Protein AF-A0A519DQ69-F1 (afdb_monomer_lite)

Structure (mmCIF, N/CA/C/O backbone):
data_AF-A0A519DQ69-F1
#
_entry.id   AF-A0A519DQ69-F1
#
loop_
_atom_site.group_PDB
_atom_site.id
_atom_site.type_symbol
_atom_site.label_atom_id
_atom_site.label_alt_id
_atom_site.label_comp_id
_atom_site.label_asym_id
_atom_site.label_entity_id
_atom_site.label_seq_id
_atom_site.pdbx_PDB_ins_code
_atom_site.Cartn_x
_atom_site.Cartn_y
_atom_site.Cartn_z
_atom_site.occupancy
_atom_site.B_iso_or_equiv
_atom_site.auth_seq_id
_atom_site.auth_comp_id
_atom_site.auth_asym_id
_atom_site.auth_atom_id
_atom_site.pdbx_PDB_model_num
ATOM 1 N N . MET A 1 1 ? 11.215 -47.796 2.175 1.00 56.03 1 MET A N 1
ATOM 2 C CA . MET A 1 1 ? 12.300 -47.908 1.176 1.00 56.03 1 MET A CA 1
ATOM 3 C C . MET A 1 1 ? 12.426 -46.552 0.508 1.00 56.03 1 MET A C 1
ATOM 5 O O . MET A 1 1 ? 11.431 -46.081 -0.028 1.00 56.03 1 MET A O 1
ATOM 9 N N . ASN A 1 2 ? 13.577 -45.890 0.629 1.00 72.44 2 ASN A N 1
ATOM 10 C CA . ASN A 1 2 ? 13.786 -44.559 0.055 1.00 72.44 2 ASN A CA 1
ATOM 11 C C . ASN A 1 2 ? 14.220 -44.727 -1.400 1.00 72.44 2 ASN A C 1
ATOM 13 O O . ASN A 1 2 ? 15.305 -45.238 -1.657 1.00 72.44 2 ASN A O 1
ATOM 17 N N . ILE A 1 3 ? 13.346 -44.355 -2.331 1.00 75.62 3 ILE A N 1
ATOM 18 C CA . ILE A 1 3 ? 13.655 -44.353 -3.761 1.00 75.62 3 ILE A CA 1
ATOM 19 C C . ILE A 1 3 ? 14.541 -43.133 -4.023 1.00 75.62 3 ILE A C 1
ATOM 21 O O . ILE A 1 3 ? 14.194 -42.025 -3.613 1.00 75.62 3 ILE A O 1
ATOM 25 N N . THR A 1 4 ? 15.698 -43.339 -4.650 1.00 88.50 4 THR A N 1
ATOM 26 C CA . THR A 1 4 ? 16.605 -42.240 -5.002 1.00 88.50 4 THR A CA 1
ATOM 27 C C . THR A 1 4 ? 16.089 -41.494 -6.236 1.00 88.50 4 THR A C 1
ATOM 29 O O . THR A 1 4 ? 15.389 -42.069 -7.072 1.00 88.50 4 THR A O 1
ATOM 32 N N . ASP A 1 5 ? 16.443 -40.215 -6.389 1.00 83.00 5 ASP A N 1
ATOM 33 C CA . ASP A 1 5 ? 16.051 -39.413 -7.563 1.00 83.00 5 ASP A CA 1
ATOM 34 C C . ASP A 1 5 ? 16.510 -40.039 -8.898 1.00 83.00 5 ASP A C 1
ATOM 36 O O . ASP A 1 5 ? 15.886 -39.827 -9.942 1.00 83.00 5 ASP A O 1
ATOM 40 N N . GLU A 1 6 ? 17.577 -40.846 -8.884 1.00 85.00 6 GLU A N 1
ATOM 41 C CA . GLU A 1 6 ? 18.022 -41.609 -10.055 1.00 85.00 6 GLU A CA 1
ATOM 42 C C . GLU A 1 6 ? 17.053 -42.729 -10.436 1.00 85.00 6 GLU A C 1
ATOM 44 O O . GLU A 1 6 ? 16.773 -42.924 -11.623 1.00 85.00 6 GLU A O 1
ATOM 49 N N . ASP A 1 7 ? 16.504 -43.438 -9.454 1.00 87.69 7 ASP A N 1
ATOM 50 C CA . ASP A 1 7 ? 15.556 -44.525 -9.694 1.00 87.69 7 ASP A CA 1
ATOM 51 C C . ASP A 1 7 ? 14.215 -43.984 -10.204 1.00 87.69 7 ASP A C 1
ATOM 53 O O . ASP A 1 7 ? 13.632 -44.544 -11.137 1.00 87.69 7 ASP A O 1
ATOM 57 N N . ALA A 1 8 ? 13.773 -42.834 -9.680 1.00 86.81 8 ALA A N 1
ATOM 58 C CA . ALA A 1 8 ? 12.584 -42.139 -10.170 1.00 86.81 8 ALA A CA 1
ATOM 59 C C . ALA A 1 8 ? 12.739 -41.703 -11.639 1.00 86.81 8 ALA A C 1
ATOM 61 O O . ALA A 1 8 ? 11.818 -41.878 -12.441 1.00 86.81 8 ALA A O 1
ATOM 62 N N . ARG A 1 9 ? 13.922 -41.204 -12.032 1.00 83.25 9 ARG A N 1
ATOM 63 C CA . ARG A 1 9 ? 14.220 -40.846 -13.432 1.00 83.25 9 ARG A CA 1
ATOM 64 C C . ARG A 1 9 ? 14.267 -42.058 -14.354 1.00 83.25 9 ARG A C 1
ATOM 66 O O . ARG A 1 9 ? 13.735 -41.984 -15.460 1.00 83.25 9 ARG A O 1
ATOM 73 N N . LYS A 1 10 ? 14.860 -43.172 -13.914 1.00 80.56 10 LYS A N 1
ATOM 74 C CA . LYS A 1 10 ? 14.888 -44.420 -14.695 1.00 80.56 10 LYS A CA 1
ATOM 75 C C . LYS A 1 10 ? 13.483 -44.982 -14.912 1.00 80.56 10 LYS A C 1
ATOM 77 O O . LYS A 1 10 ? 13.188 -45.437 -16.013 1.00 80.56 10 LYS A O 1
ATOM 82 N N . MET A 1 11 ? 12.606 -44.913 -13.908 1.00 84.56 11 MET A N 1
ATOM 83 C CA . MET A 1 11 ? 11.209 -45.338 -14.056 1.00 84.56 11 MET A CA 1
ATOM 84 C C . MET A 1 11 ? 10.425 -44.433 -15.012 1.00 84.56 11 MET A C 1
ATOM 86 O O . MET A 1 11 ? 9.715 -44.944 -15.873 1.00 84.56 11 MET A O 1
ATOM 90 N N . LEU A 1 12 ? 10.601 -43.110 -14.921 1.00 82.31 12 LEU A N 1
ATOM 91 C CA . LEU A 1 12 ? 9.974 -42.150 -15.838 1.00 82.31 12 LEU A CA 1
ATOM 92 C C . LEU A 1 12 ? 10.424 -42.346 -17.292 1.00 82.31 12 LEU A C 1
ATOM 94 O O . LEU A 1 12 ? 9.584 -42.373 -18.186 1.00 82.31 12 LEU A O 1
ATOM 98 N N . ALA A 1 13 ? 11.723 -42.550 -17.526 1.00 75.31 13 ALA A N 1
ATOM 99 C CA . ALA A 1 13 ? 12.253 -42.833 -18.860 1.00 75.31 13 ALA A CA 1
ATOM 100 C C . ALA A 1 13 ? 11.684 -44.140 -19.442 1.00 75.31 13 ALA A C 1
ATOM 102 O O . ALA A 1 13 ? 11.356 -44.203 -20.622 1.00 75.31 13 ALA A O 1
ATOM 103 N N . LYS A 1 14 ? 11.490 -45.164 -18.598 1.00 79.50 14 LYS A N 1
ATOM 104 C CA . LYS A 1 14 ? 10.905 -46.452 -18.998 1.00 79.50 14 LYS A CA 1
ATOM 105 C C . LYS A 1 14 ? 9.403 -46.359 -19.301 1.00 79.50 14 LYS A C 1
ATOM 107 O O . LYS A 1 14 ? 8.917 -47.093 -20.151 1.00 79.50 14 LYS A O 1
ATOM 112 N N . MET A 1 15 ? 8.673 -45.461 -18.630 1.00 80.62 15 MET A N 1
ATOM 113 C CA . MET A 1 15 ? 7.246 -45.223 -18.900 1.00 80.62 15 MET A CA 1
ATOM 114 C C . MET A 1 15 ? 6.996 -44.417 -20.177 1.00 80.62 15 MET A C 1
ATOM 116 O O . MET A 1 15 ? 5.936 -44.561 -20.777 1.00 80.62 15 MET A O 1
ATOM 120 N N . LEU A 1 16 ? 7.945 -43.577 -20.595 1.00 79.94 16 LEU A N 1
ATOM 121 C CA . LEU A 1 16 ? 7.795 -42.733 -21.783 1.00 79.94 16 LEU A CA 1
ATOM 122 C C . LEU A 1 16 ? 8.110 -43.456 -23.103 1.00 79.94 16 LEU A C 1
ATOM 124 O O . LEU A 1 16 ? 7.934 -42.861 -24.159 1.00 79.94 16 LEU A O 1
ATOM 128 N N . GLY A 1 17 ? 8.507 -44.735 -23.072 1.00 64.00 17 GLY A N 1
ATOM 129 C CA . GLY A 1 17 ? 8.668 -45.543 -24.289 1.00 64.00 17 GLY A CA 1
ATOM 130 C C . GLY A 1 17 ? 9.780 -45.057 -25.223 1.00 64.00 17 GLY A C 1
ATOM 131 O O . GLY A 1 17 ? 9.789 -45.402 -26.403 1.00 64.00 17 GLY A O 1
ATOM 132 N N . ASP A 1 18 ? 10.728 -44.273 -24.707 1.00 57.75 18 ASP A N 1
ATOM 133 C CA . ASP A 1 18 ? 11.883 -43.797 -25.459 1.00 57.75 18 ASP A CA 1
ATOM 134 C C . ASP A 1 18 ? 12.968 -44.890 -25.521 1.00 57.75 18 ASP A C 1
ATOM 136 O O . ASP A 1 18 ? 14.085 -44.720 -25.039 1.00 57.75 18 ASP A O 1
ATOM 140 N N . ASP A 1 19 ? 12.673 -46.006 -26.194 1.00 56.12 19 ASP A N 1
ATOM 141 C CA . ASP A 1 19 ? 13.666 -47.018 -26.609 1.00 56.12 19 ASP A CA 1
ATOM 142 C C . ASP A 1 19 ? 14.568 -46.513 -27.757 1.00 56.12 19 ASP A C 1
ATOM 144 O O . ASP A 1 19 ? 15.241 -47.277 -28.455 1.00 56.12 19 ASP A O 1
ATOM 148 N N . SER A 1 20 ? 14.642 -45.193 -27.950 1.00 59.59 20 SER A N 1
ATOM 149 C CA . SER A 1 20 ? 15.660 -44.571 -28.785 1.00 59.59 20 SER A CA 1
ATOM 150 C C . SER A 1 20 ? 16.994 -44.589 -28.037 1.00 59.59 20 SER A C 1
ATOM 152 O O . SER A 1 20 ? 17.469 -43.598 -27.485 1.00 59.59 20 SER A O 1
ATOM 154 N N . ILE A 1 21 ? 17.619 -45.768 -28.034 1.00 57.00 21 ILE A N 1
ATOM 155 C CA . ILE A 1 21 ? 19.032 -45.965 -27.724 1.00 57.00 21 ILE A CA 1
ATOM 156 C C . ILE A 1 21 ? 19.812 -45.047 -28.668 1.00 57.00 21 ILE A C 1
ATOM 158 O O . ILE A 1 21 ? 20.130 -45.389 -29.809 1.00 57.00 21 ILE A O 1
ATOM 162 N N . LEU A 1 22 ? 20.104 -43.838 -28.194 1.00 51.78 22 LEU A N 1
ATOM 163 C CA . LEU A 1 22 ? 21.095 -42.962 -28.782 1.00 51.78 22 LEU A CA 1
ATOM 164 C C . LEU A 1 22 ? 22.427 -43.695 -28.645 1.00 51.78 22 LEU A C 1
ATOM 166 O O . LEU A 1 22 ? 23.120 -43.581 -27.636 1.00 51.78 22 LEU A O 1
ATOM 170 N N . ILE A 1 23 ? 22.788 -44.461 -29.675 1.00 53.81 23 ILE A N 1
ATOM 171 C CA . ILE A 1 23 ? 24.164 -44.880 -29.918 1.00 53.81 23 ILE A CA 1
ATOM 172 C C . ILE A 1 23 ? 24.932 -43.581 -30.170 1.00 53.81 23 ILE A C 1
ATOM 174 O O . ILE A 1 23 ? 25.107 -43.135 -31.308 1.00 53.81 23 ILE A O 1
ATOM 178 N N . VAL A 1 24 ? 25.347 -42.923 -29.088 1.00 52.34 24 VAL A N 1
ATOM 179 C CA . VAL A 1 24 ? 26.298 -41.823 -29.130 1.00 52.34 24 VAL A CA 1
ATOM 180 C C . VAL A 1 24 ? 27.600 -42.466 -29.574 1.00 52.34 24 VAL A C 1
ATOM 182 O O . VAL A 1 24 ? 28.380 -42.956 -28.767 1.00 52.34 24 VAL A O 1
ATOM 185 N N . LYS A 1 25 ? 27.801 -42.542 -30.894 1.00 56.31 25 LYS A N 1
ATOM 186 C CA . LYS A 1 25 ? 29.080 -42.924 -31.483 1.00 56.31 25 LYS A CA 1
ATOM 187 C C . LYS A 1 25 ? 30.108 -41.960 -30.913 1.00 56.31 25 LYS A C 1
ATOM 189 O O . LYS A 1 25 ? 30.167 -40.803 -31.338 1.00 56.31 25 LYS A O 1
ATOM 194 N N . GLU A 1 26 ? 30.879 -42.428 -29.937 1.00 56.00 26 GLU A N 1
ATOM 195 C CA . GLU A 1 26 ? 32.015 -41.712 -29.383 1.00 56.00 26 GLU A CA 1
ATOM 196 C C . GLU A 1 26 ? 33.003 -41.483 -30.522 1.00 56.00 26 GLU A C 1
ATOM 198 O O . GLU A 1 26 ? 33.829 -42.326 -30.878 1.00 56.00 26 GLU A O 1
ATOM 203 N N . LYS A 1 27 ? 32.874 -40.330 -31.180 1.00 64.94 27 LYS A N 1
ATOM 204 C CA . LYS A 1 27 ? 33.862 -39.876 -32.144 1.00 64.94 27 LYS A CA 1
ATOM 205 C C . LYS A 1 27 ? 35.130 -39.624 -31.342 1.00 64.94 27 LYS A C 1
ATOM 207 O O . LYS A 1 27 ? 35.259 -38.557 -30.744 1.00 64.94 27 LYS A O 1
ATOM 212 N N . LYS A 1 28 ? 36.048 -40.599 -31.340 1.00 63.06 28 LYS A N 1
ATOM 213 C CA . LYS A 1 28 ? 37.429 -40.434 -30.874 1.00 63.06 28 LYS A CA 1
ATOM 214 C C . LYS A 1 28 ? 37.998 -39.193 -31.565 1.00 63.06 28 LYS A C 1
ATOM 216 O O . LYS A 1 28 ? 38.334 -39.228 -32.750 1.00 63.06 28 LYS A O 1
ATOM 221 N N . LYS A 1 29 ? 38.016 -38.061 -30.856 1.00 66.69 29 LYS A N 1
ATOM 222 C CA . LYS A 1 29 ? 38.633 -36.828 -31.342 1.00 66.69 29 LYS A CA 1
ATOM 223 C C . LYS A 1 29 ? 40.127 -37.107 -31.408 1.00 66.69 29 LYS A C 1
ATOM 225 O O . LYS A 1 29 ? 40.748 -37.325 -30.378 1.00 66.69 29 LYS A O 1
ATOM 230 N N . LYS A 1 30 ? 40.694 -37.138 -32.615 1.00 71.38 30 LYS A N 1
ATOM 231 C CA . LYS A 1 30 ? 42.149 -37.127 -32.782 1.00 71.38 30 LYS A CA 1
ATOM 232 C C . LYS A 1 30 ? 42.655 -35.788 -32.249 1.00 71.38 30 LYS A C 1
ATOM 234 O O . LYS A 1 30 ? 42.370 -34.748 -32.842 1.00 71.38 30 LYS A O 1
ATOM 239 N N . GLU A 1 31 ? 43.340 -35.815 -31.114 1.00 74.88 31 GLU A N 1
ATOM 240 C CA . GLU A 1 31 ? 43.993 -34.644 -30.539 1.00 74.88 31 GLU A CA 1
ATOM 241 C C . GLU A 1 31 ? 45.222 -34.315 -31.388 1.00 74.88 31 GLU A C 1
ATOM 243 O O . GLU A 1 31 ? 46.231 -35.011 -31.370 1.00 74.88 31 GLU A O 1
ATOM 248 N N . THR A 1 32 ? 45.113 -33.278 -32.217 1.00 81.50 32 THR A N 1
ATOM 249 C CA . THR A 1 32 ? 46.265 -32.720 -32.928 1.00 81.50 32 THR A CA 1
ATOM 250 C C . THR A 1 32 ? 46.821 -31.574 -32.095 1.00 81.50 32 THR A C 1
ATOM 252 O O . THR A 1 32 ? 46.185 -30.518 -31.997 1.00 81.50 32 THR A O 1
ATOM 255 N N . HIS A 1 33 ? 47.993 -31.777 -31.500 1.00 89.81 33 HIS A N 1
ATOM 256 C CA . HIS A 1 33 ? 48.761 -30.711 -30.863 1.00 89.81 33 HIS A CA 1
ATOM 257 C C . HIS A 1 33 ? 49.607 -29.985 -31.914 1.00 89.81 33 HIS A C 1
ATOM 259 O O . HIS A 1 33 ? 50.135 -30.607 -32.836 1.00 89.81 33 HIS A O 1
ATOM 265 N N . LYS A 1 34 ? 49.723 -28.661 -31.792 1.00 91.19 34 LYS A N 1
ATOM 266 C CA . LYS A 1 34 ? 50.652 -27.838 -32.581 1.00 91.19 34 LYS A CA 1
ATOM 267 C C . LYS A 1 34 ? 51.550 -27.037 -31.644 1.00 91.19 34 LYS A C 1
ATOM 269 O O . LYS A 1 34 ? 51.133 -26.707 -30.534 1.00 91.19 34 LYS A O 1
ATOM 274 N N . GLN A 1 35 ? 52.763 -26.741 -32.098 1.00 92.94 35 GLN A N 1
ATOM 275 C CA . GLN A 1 35 ? 53.704 -25.855 -31.413 1.00 92.94 35 GLN A CA 1
ATOM 276 C C . GLN A 1 35 ? 53.509 -24.410 -31.887 1.00 92.94 35 GLN A C 1
ATOM 278 O O . GLN A 1 35 ? 53.207 -24.162 -33.057 1.00 92.94 35 GLN A O 1
ATOM 283 N N . SER A 1 36 ? 53.655 -23.459 -30.969 1.00 92.00 36 SER A N 1
ATOM 284 C CA . SER A 1 36 ? 53.673 -22.020 -31.248 1.00 92.00 36 SER A CA 1
ATOM 285 C C . SER A 1 36 ? 54.611 -21.303 -30.287 1.00 92.00 36 SER A C 1
ATOM 287 O O . SER A 1 36 ? 54.724 -21.705 -29.132 1.00 92.00 36 SER A O 1
ATOM 289 N N . THR A 1 37 ? 55.221 -20.210 -30.733 1.00 93.31 37 THR A N 1
ATOM 290 C CA . THR A 1 37 ? 56.053 -19.339 -29.897 1.00 93.31 37 THR A CA 1
ATOM 291 C C . THR A 1 37 ? 55.218 -18.249 -29.228 1.00 93.31 37 THR A C 1
ATOM 293 O O . THR A 1 37 ? 54.301 -17.667 -29.822 1.00 93.31 37 THR A O 1
ATOM 296 N N . CYS A 1 38 ? 55.501 -17.967 -27.957 1.00 90.38 38 CYS A N 1
ATOM 297 C CA . CYS A 1 38 ? 54.871 -16.875 -27.229 1.00 90.38 38 CYS A CA 1
ATOM 298 C C . CYS A 1 38 ? 55.378 -15.532 -27.752 1.00 90.38 38 CYS A C 1
ATOM 300 O O . CYS A 1 38 ? 56.570 -15.265 -27.739 1.00 90.38 38 CYS A O 1
ATOM 302 N N . ARG A 1 39 ? 54.478 -14.618 -28.120 1.00 86.25 39 ARG A N 1
ATOM 303 C CA . ARG A 1 39 ? 54.872 -13.287 -28.617 1.00 86.25 39 ARG A CA 1
ATOM 304 C C . ARG A 1 39 ? 55.609 -12.409 -27.583 1.00 86.25 39 ARG A C 1
ATOM 306 O O . ARG A 1 39 ? 56.116 -11.358 -27.952 1.00 86.25 39 ARG A O 1
ATOM 313 N N . ILE A 1 40 ? 55.577 -12.768 -26.299 1.00 85.38 40 ILE A N 1
ATOM 314 C CA . ILE A 1 40 ? 56.118 -11.948 -25.200 1.00 85.38 40 ILE A CA 1
ATOM 315 C C . ILE A 1 40 ? 57.453 -12.495 -24.701 1.00 85.38 40 ILE A C 1
ATOM 317 O O . ILE A 1 40 ? 58.429 -11.761 -24.688 1.00 85.38 40 ILE A O 1
ATOM 321 N N . CYS A 1 41 ? 57.470 -13.751 -24.248 1.00 89.25 41 CYS A N 1
ATOM 322 C CA . CYS A 1 41 ? 58.662 -14.394 -23.692 1.00 89.25 41 CYS A CA 1
ATOM 323 C C . CYS A 1 41 ? 59.420 -15.240 -24.720 1.00 89.25 41 CYS A C 1
ATOM 325 O O . CYS A 1 41 ? 60.411 -15.857 -24.361 1.00 89.25 41 CYS A O 1
ATOM 327 N N . GLU A 1 42 ? 58.929 -15.319 -25.962 1.00 90.56 42 GLU A N 1
ATOM 328 C CA . GLU A 1 42 ? 59.501 -16.118 -27.060 1.00 90.56 42 GLU A CA 1
ATOM 329 C C . GLU A 1 42 ? 59.553 -17.637 -26.804 1.00 90.56 42 GLU A C 1
ATOM 331 O O . GLU A 1 42 ? 59.891 -18.399 -27.702 1.00 90.56 42 GLU A O 1
ATOM 336 N N . GLU A 1 43 ? 59.096 -18.102 -25.638 1.00 92.62 43 GLU A N 1
ATOM 337 C CA . GLU A 1 43 ? 59.025 -19.519 -25.282 1.00 92.62 43 GLU A CA 1
ATOM 338 C C . GLU A 1 43 ? 58.085 -20.308 -26.204 1.00 92.62 43 GLU A C 1
ATOM 340 O O . GLU A 1 43 ? 56.951 -19.895 -26.491 1.00 92.62 43 GLU A O 1
ATOM 345 N N . GLU A 1 44 ? 58.538 -21.487 -26.622 1.00 94.06 44 GLU A N 1
ATOM 346 C CA . GLU A 1 44 ? 57.737 -22.452 -27.367 1.00 94.06 44 GLU A CA 1
ATOM 347 C C . GLU A 1 44 ? 56.756 -23.172 -26.438 1.00 94.06 44 GLU A C 1
ATOM 349 O O . GLU A 1 44 ? 57.116 -23.667 -25.371 1.00 94.06 44 GLU A O 1
ATOM 354 N N . PHE A 1 45 ? 55.492 -23.262 -26.846 1.00 92.88 45 PHE A N 1
ATOM 355 C CA . PHE A 1 45 ? 54.477 -24.010 -26.112 1.00 92.88 45 PHE A CA 1
ATOM 356 C C . PHE A 1 45 ? 53.576 -24.800 -27.059 1.00 92.88 45 PHE A C 1
ATOM 358 O O . PHE A 1 45 ? 53.323 -24.413 -28.204 1.00 92.88 45 PHE A O 1
ATOM 365 N N . THR A 1 46 ? 53.064 -25.925 -26.566 1.00 92.62 46 THR A N 1
ATOM 366 C CA . THR A 1 46 ? 52.117 -26.771 -27.291 1.00 92.62 46 THR A CA 1
ATOM 367 C C . THR A 1 46 ? 50.680 -26.393 -26.942 1.00 92.62 46 THR A C 1
ATOM 369 O O . THR A 1 46 ? 50.356 -26.015 -25.813 1.00 92.62 46 THR A O 1
ATOM 372 N N . TYR A 1 47 ? 49.786 -26.476 -27.925 1.00 90.81 47 TYR A N 1
ATOM 373 C CA . TYR A 1 47 ? 48.361 -26.236 -27.712 1.00 90.81 47 TYR A CA 1
ATOM 374 C C . TYR A 1 47 ? 47.490 -27.205 -28.517 1.00 90.81 47 TYR A C 1
ATOM 376 O O . TYR A 1 47 ? 47.855 -27.662 -29.602 1.00 90.81 47 TYR A O 1
ATOM 384 N N . GLU A 1 48 ? 46.310 -27.513 -27.978 1.00 89.88 48 GLU A N 1
ATOM 385 C CA . GLU A 1 48 ? 45.276 -28.287 -28.669 1.00 89.88 48 GLU A CA 1
ATOM 386 C C . GLU A 1 48 ? 44.616 -27.451 -29.771 1.00 89.88 48 GLU A C 1
ATOM 388 O O . GLU A 1 48 ? 44.056 -26.377 -29.514 1.00 89.88 48 GLU A O 1
ATOM 393 N N . VAL A 1 49 ? 44.608 -27.959 -31.004 1.00 84.81 49 VAL A N 1
ATOM 394 C CA . VAL A 1 49 ? 43.953 -27.280 -32.129 1.00 84.81 49 VAL A CA 1
ATOM 395 C C . VAL A 1 49 ? 42.434 -27.449 -32.038 1.00 84.81 49 VAL A C 1
ATOM 397 O O . VAL A 1 49 ? 41.853 -28.411 -32.536 1.00 84.81 49 VAL A O 1
ATOM 400 N N . LYS A 1 50 ? 41.761 -26.478 -31.421 1.00 81.56 50 LYS A N 1
ATOM 401 C CA . LYS A 1 50 ? 40.301 -26.296 -31.526 1.00 81.56 50 LYS A CA 1
ATOM 402 C C . LYS A 1 50 ? 39.994 -25.397 -32.735 1.00 81.56 50 LYS A C 1
ATOM 404 O O . LYS A 1 50 ? 40.856 -24.636 -33.169 1.00 81.56 50 LYS A O 1
ATOM 409 N N . LYS A 1 51 ? 38.780 -25.471 -33.310 1.00 80.88 51 LYS A N 1
ATOM 410 C CA . LYS A 1 51 ? 38.368 -24.586 -34.426 1.00 80.88 51 LYS A CA 1
ATOM 411 C C . LYS A 1 51 ? 38.580 -23.115 -34.018 1.00 80.88 51 LYS A C 1
ATOM 413 O O . LYS A 1 51 ? 37.909 -22.650 -33.101 1.00 80.88 51 LYS A O 1
ATOM 418 N N . GLY A 1 52 ? 39.493 -22.391 -34.673 1.00 80.75 52 GLY A N 1
ATOM 419 C CA . GLY A 1 52 ? 39.797 -20.991 -34.349 1.00 80.75 52 GLY A CA 1
ATOM 420 C C . GLY A 1 52 ? 41.225 -20.556 -34.692 1.00 80.75 52 GLY A C 1
ATOM 421 O O . GLY A 1 52 ? 41.984 -21.297 -35.312 1.00 80.75 52 GLY A O 1
ATOM 422 N N . LYS A 1 53 ? 41.580 -19.325 -34.298 1.00 85.31 53 LYS A N 1
ATOM 423 C CA . LYS A 1 53 ? 42.941 -18.776 -34.441 1.00 85.31 53 LYS A CA 1
ATOM 424 C C . LYS A 1 53 ? 43.881 -19.385 -33.392 1.00 85.31 53 LYS A C 1
ATOM 426 O O . LYS A 1 53 ? 43.460 -19.595 -32.256 1.00 85.31 53 LYS A O 1
ATOM 431 N N . ALA A 1 54 ? 45.139 -19.624 -33.768 1.00 88.44 54 ALA A N 1
ATOM 432 C CA . ALA A 1 54 ? 46.180 -20.096 -32.855 1.00 88.44 54 ALA A CA 1
ATOM 433 C C . ALA A 1 54 ? 46.398 -19.104 -31.689 1.00 88.44 54 ALA A C 1
ATOM 435 O O . ALA A 1 54 ? 46.329 -17.888 -31.910 1.00 88.44 54 ALA A O 1
ATOM 436 N N . PRO A 1 55 ? 46.635 -19.587 -30.455 1.00 87.69 55 PRO A N 1
ATOM 437 C CA . PRO A 1 55 ? 46.980 -18.727 -29.331 1.00 87.69 55 PRO A CA 1
ATOM 438 C C . PRO A 1 55 ? 48.328 -18.046 -29.590 1.00 87.69 55 PRO A C 1
ATOM 440 O O . PRO A 1 55 ? 49.283 -18.679 -30.014 1.00 87.69 55 PRO A O 1
ATOM 443 N N . THR A 1 56 ? 48.409 -16.745 -29.321 1.00 87.25 56 THR A N 1
ATOM 444 C CA . THR A 1 56 ? 49.640 -15.959 -29.526 1.00 87.25 56 THR A CA 1
ATOM 445 C C . THR A 1 56 ? 50.498 -15.835 -28.264 1.00 87.25 56 THR A C 1
ATOM 447 O O . THR A 1 56 ? 51.555 -15.214 -28.311 1.00 87.25 56 THR A O 1
ATOM 450 N N . LEU A 1 57 ? 50.013 -16.325 -27.117 1.00 87.81 57 LEU A N 1
ATOM 451 C CA . LEU A 1 57 ? 50.655 -16.191 -25.805 1.00 87.81 57 LEU A CA 1
ATOM 452 C C . LEU A 1 57 ? 50.682 -17.545 -25.092 1.00 87.81 57 LEU A C 1
ATOM 454 O O . LEU A 1 57 ? 49.694 -18.284 -25.170 1.00 87.81 57 LEU A O 1
ATOM 458 N N . CYS A 1 58 ? 51.757 -17.816 -24.352 1.00 88.25 58 CYS A N 1
ATOM 459 C CA . CYS A 1 58 ? 51.890 -19.016 -23.532 1.00 88.25 58 CYS A CA 1
ATOM 460 C C . CYS A 1 58 ? 50.885 -19.035 -22.361 1.00 88.25 58 CYS A C 1
ATOM 462 O O . CYS A 1 58 ? 50.190 -18.056 -22.054 1.00 88.25 58 CYS A O 1
ATOM 464 N N . GLN A 1 59 ? 50.755 -20.198 -21.719 1.00 85.81 59 GLN A N 1
ATOM 465 C CA . GLN A 1 59 ? 49.824 -20.389 -20.605 1.00 85.81 59 GLN A CA 1
ATOM 466 C C . GLN A 1 59 ? 50.356 -19.887 -19.256 1.00 85.81 59 GLN A C 1
ATOM 468 O O . GLN A 1 59 ? 49.588 -19.898 -18.295 1.00 85.81 59 GLN A O 1
ATOM 473 N N . SER A 1 60 ? 51.609 -19.420 -19.184 1.00 89.38 60 SER A N 1
ATOM 474 C CA . SER A 1 60 ? 52.212 -18.967 -17.929 1.00 89.38 60 SER A CA 1
ATOM 475 C C . SER A 1 60 ? 51.410 -17.815 -17.310 1.00 89.38 60 SER A C 1
ATOM 477 O O . SER A 1 60 ? 50.929 -16.899 -17.993 1.00 89.38 60 SER A O 1
ATOM 479 N N . GLU A 1 61 ? 51.207 -17.879 -15.991 1.00 85.06 61 GLU A N 1
ATOM 480 C CA . GLU A 1 61 ? 50.436 -16.859 -15.276 1.00 85.06 61 GLU A CA 1
ATOM 481 C C . GLU A 1 61 ? 51.088 -15.479 -15.365 1.00 85.06 61 GLU A C 1
ATOM 483 O O . GLU A 1 61 ? 50.377 -14.474 -15.431 1.00 85.06 61 GLU A O 1
ATOM 488 N N . GLU A 1 62 ? 52.418 -15.437 -15.408 1.00 84.44 62 GLU A N 1
ATOM 489 C CA . GLU A 1 62 ? 53.210 -14.215 -15.497 1.00 84.44 62 GLU A CA 1
ATOM 490 C C . GLU A 1 62 ? 52.926 -13.471 -16.804 1.00 84.44 62 GLU A C 1
ATOM 492 O O . GLU A 1 62 ? 52.446 -12.336 -16.754 1.00 84.44 62 GLU A O 1
ATOM 497 N N . CYS A 1 63 ? 53.067 -14.131 -17.965 1.00 83.31 63 CYS A N 1
ATOM 498 C CA . CYS A 1 63 ? 52.763 -13.531 -19.272 1.00 83.31 63 CYS A CA 1
ATOM 499 C C . CYS A 1 63 ? 51.287 -13.132 -19.411 1.00 83.31 63 CYS A C 1
ATOM 501 O O . CYS A 1 63 ? 50.953 -12.106 -20.016 1.00 83.31 63 CYS A O 1
ATOM 503 N N . ARG A 1 64 ? 50.365 -13.916 -18.836 1.00 81.50 64 ARG A N 1
ATOM 504 C CA . ARG A 1 64 ? 48.933 -13.588 -18.860 1.00 81.50 64 ARG A CA 1
ATOM 505 C C . ARG A 1 64 ? 48.608 -12.374 -17.993 1.00 81.50 64 ARG A C 1
ATOM 507 O O . ARG A 1 64 ? 47.828 -11.529 -18.433 1.00 81.50 64 ARG A O 1
ATOM 514 N N . LYS A 1 65 ? 49.157 -12.258 -16.781 1.00 79.38 65 LYS A N 1
ATOM 515 C CA . LYS A 1 65 ? 48.852 -11.147 -15.858 1.00 79.38 65 LYS A CA 1
ATOM 516 C C . LYS A 1 65 ? 49.408 -9.818 -16.369 1.00 79.38 65 LYS A C 1
ATOM 518 O O . LYS A 1 65 ? 48.671 -8.828 -16.367 1.00 79.38 65 LYS A O 1
ATOM 523 N N . THR A 1 66 ? 50.643 -9.801 -16.867 1.00 74.62 66 THR A N 1
ATOM 524 C CA . THR A 1 66 ? 51.306 -8.583 -17.364 1.00 74.62 66 THR A CA 1
ATOM 525 C C . THR A 1 66 ? 50.665 -8.060 -18.652 1.00 74.62 66 THR A C 1
ATOM 527 O O . THR A 1 66 ? 50.419 -6.859 -18.776 1.00 74.62 66 THR A O 1
ATOM 530 N N . HIS A 1 67 ? 50.270 -8.935 -19.584 1.00 68.50 67 HIS A N 1
ATOM 531 C CA . HIS A 1 67 ? 49.826 -8.488 -20.913 1.00 68.50 67 HIS A CA 1
ATOM 532 C C . HIS A 1 67 ? 48.314 -8.504 -21.154 1.00 68.50 67 HIS A C 1
ATOM 534 O O . HIS A 1 67 ? 47.842 -7.841 -22.083 1.00 68.50 67 HIS A O 1
ATOM 540 N N . ARG A 1 68 ? 47.503 -9.138 -20.294 1.00 67.06 68 ARG A N 1
ATOM 541 C CA . ARG A 1 68 ? 46.028 -9.058 -20.400 1.00 67.06 68 ARG A CA 1
ATOM 542 C C . ARG A 1 68 ? 45.508 -7.624 -20.253 1.00 67.06 68 ARG A C 1
ATOM 544 O O . ARG A 1 68 ? 44.474 -7.303 -20.841 1.00 67.06 68 ARG A O 1
ATOM 551 N N . ARG A 1 69 ? 46.231 -6.765 -19.522 1.00 61.59 69 ARG A N 1
ATOM 552 C CA . ARG A 1 69 ? 45.929 -5.329 -19.372 1.00 61.59 69 ARG A CA 1
ATOM 553 C C . ARG A 1 69 ? 46.402 -4.492 -20.572 1.00 61.59 69 ARG A C 1
ATOM 555 O O . ARG A 1 69 ? 45.689 -3.580 -20.973 1.00 61.59 69 ARG A O 1
ATOM 562 N N . ASN A 1 70 ? 47.517 -4.861 -21.207 1.00 64.38 70 ASN A N 1
ATOM 563 C CA . ASN A 1 70 ? 48.126 -4.093 -22.304 1.00 64.38 70 ASN A CA 1
ATOM 564 C C . ASN A 1 70 ? 47.494 -4.360 -23.683 1.00 64.38 70 ASN A C 1
ATOM 566 O O . ASN A 1 70 ? 47.497 -3.488 -24.550 1.00 64.38 70 ASN A O 1
ATOM 570 N N . ILE A 1 71 ? 46.911 -5.544 -23.901 1.00 62.72 71 ILE A N 1
ATOM 571 C CA . ILE A 1 71 ? 46.344 -5.921 -25.212 1.00 62.72 71 ILE A CA 1
ATOM 572 C C . ILE A 1 71 ? 44.999 -5.233 -25.479 1.00 62.72 71 ILE A C 1
ATOM 574 O O . ILE A 1 71 ? 44.632 -4.976 -26.626 1.00 62.72 71 ILE A O 1
ATOM 578 N N . ARG A 1 72 ? 44.241 -4.906 -24.428 1.00 66.00 72 ARG A N 1
ATOM 579 C CA . ARG A 1 72 ? 42.939 -4.249 -24.565 1.00 66.00 72 ARG A CA 1
ATOM 580 C C . ARG A 1 72 ? 43.085 -2.759 -24.300 1.00 66.00 72 ARG A C 1
ATOM 582 O O . ARG A 1 72 ? 42.672 -2.284 -23.247 1.00 66.00 72 ARG A O 1
ATOM 589 N N . LYS A 1 73 ? 43.602 -2.012 -25.283 1.00 74.69 73 LYS A N 1
ATOM 590 C CA . LYS A 1 73 ? 43.408 -0.555 -25.284 1.00 74.69 73 LYS A CA 1
ATOM 591 C C . LYS A 1 73 ? 41.899 -0.293 -25.144 1.00 74.69 73 LYS A C 1
ATOM 593 O O . LYS A 1 73 ? 41.130 -0.848 -25.943 1.00 74.69 73 LYS A O 1
ATOM 598 N N . PRO A 1 74 ? 41.442 0.460 -24.126 1.00 76.12 74 PRO A N 1
ATOM 599 C CA . PRO A 1 74 ? 40.030 0.774 -24.000 1.00 76.12 74 PRO A CA 1
ATOM 600 C C . PRO A 1 74 ? 39.609 1.492 -25.278 1.00 76.12 74 PRO A C 1
ATOM 602 O O . PRO A 1 74 ? 40.213 2.490 -25.667 1.00 76.12 74 PRO A O 1
ATOM 605 N N . LYS A 1 75 ? 38.606 0.948 -25.977 1.00 79.50 75 LYS A N 1
ATOM 606 C CA . LYS A 1 75 ? 38.060 1.627 -27.154 1.00 79.50 75 LYS A CA 1
ATOM 607 C C . LYS A 1 75 ? 37.581 3.014 -26.711 1.00 79.50 75 LYS A C 1
ATOM 609 O O . LYS A 1 75 ? 36.962 3.093 -25.642 1.00 79.50 75 LYS A O 1
ATOM 614 N N . PRO A 1 76 ? 37.838 4.078 -27.492 1.00 80.25 76 PRO A N 1
ATOM 615 C CA . PRO A 1 76 ? 37.339 5.399 -27.149 1.00 80.25 76 PRO A CA 1
ATOM 616 C C . PRO A 1 76 ? 35.824 5.319 -26.954 1.00 80.25 76 PRO A C 1
ATOM 618 O O . PRO A 1 76 ? 35.119 4.620 -27.693 1.00 80.25 76 PRO A O 1
ATOM 621 N N . LYS A 1 77 ? 35.322 5.980 -25.908 1.00 83.00 77 LYS A N 1
ATOM 622 C CA . LYS A 1 77 ? 33.883 6.040 -25.656 1.00 83.00 77 LYS A CA 1
ATOM 623 C C . LYS A 1 77 ? 33.259 6.806 -26.819 1.00 83.00 77 LYS A C 1
ATOM 625 O O . LYS A 1 77 ? 33.494 7.999 -26.955 1.00 83.00 77 LYS A O 1
ATOM 630 N N . VAL A 1 78 ? 32.481 6.117 -27.653 1.00 87.06 78 VAL A N 1
ATOM 631 C CA . VAL A 1 78 ? 31.686 6.769 -28.698 1.00 87.06 78 VAL A CA 1
ATOM 632 C C . VAL A 1 78 ? 30.639 7.626 -27.991 1.00 87.06 78 VAL A C 1
ATOM 634 O O . VAL A 1 78 ? 29.810 7.097 -27.242 1.00 87.06 78 VAL A O 1
ATOM 637 N N . ILE A 1 79 ? 30.728 8.938 -28.187 1.00 91.69 79 ILE A N 1
ATOM 638 C CA . ILE A 1 79 ? 29.730 9.907 -27.743 1.00 91.69 79 ILE A CA 1
ATOM 639 C C . ILE A 1 79 ? 28.836 10.173 -28.950 1.00 91.69 79 ILE A C 1
ATOM 641 O O . ILE A 1 79 ? 29.331 10.540 -30.012 1.00 91.69 79 ILE A O 1
ATOM 645 N N . ARG A 1 80 ? 27.535 9.928 -28.807 1.00 92.12 80 ARG A N 1
ATOM 646 C CA . ARG A 1 80 ? 26.533 10.249 -29.828 1.00 92.12 80 ARG A CA 1
ATOM 647 C C . ARG A 1 80 ? 25.710 11.421 -29.327 1.00 92.12 80 ARG A C 1
ATOM 649 O O . ARG A 1 80 ? 25.237 11.384 -28.193 1.00 92.12 80 ARG A O 1
ATOM 656 N N . THR A 1 81 ? 25.543 12.428 -30.166 1.00 95.19 81 THR A N 1
ATOM 657 C CA . THR A 1 81 ? 24.727 13.609 -29.889 1.00 95.19 81 THR A CA 1
ATOM 658 C C . THR A 1 81 ? 23.547 13.611 -30.844 1.00 95.19 81 THR A C 1
ATOM 660 O O . THR A 1 81 ? 23.755 13.572 -32.053 1.00 95.19 81 THR A O 1
ATOM 663 N N . ASN A 1 82 ? 22.325 13.643 -30.315 1.00 95.31 82 ASN A N 1
ATOM 664 C CA . ASN A 1 82 ? 21.112 13.798 -31.121 1.00 95.31 82 ASN A CA 1
ATOM 665 C C . ASN A 1 82 ? 20.266 14.929 -30.550 1.00 95.31 82 ASN A C 1
ATOM 667 O O . ASN A 1 82 ? 20.214 15.099 -29.334 1.00 95.31 82 ASN A O 1
ATOM 671 N N . VAL A 1 83 ? 19.571 15.659 -31.413 1.00 96.56 83 VAL A N 1
ATOM 672 C CA . VAL A 1 83 ? 18.541 16.612 -30.987 1.00 96.56 83 VAL A CA 1
ATOM 673 C C . VAL A 1 83 ? 17.263 15.833 -30.667 1.00 96.56 83 VAL A C 1
ATOM 675 O O . VAL A 1 83 ? 16.947 14.844 -31.334 1.00 96.56 83 VAL A O 1
ATOM 678 N N . CYS A 1 84 ? 16.558 16.227 -29.607 1.00 97.00 84 CYS A N 1
ATOM 679 C CA . CYS A 1 84 ? 15.302 15.601 -29.208 1.00 97.00 84 CYS A CA 1
ATOM 680 C C . CYS A 1 84 ? 14.237 15.706 -30.317 1.00 97.00 84 CYS A C 1
ATOM 682 O O . CYS A 1 84 ? 13.959 16.780 -30.827 1.00 97.00 84 CYS A O 1
ATOM 684 N N . ALA A 1 85 ? 13.573 14.596 -30.645 1.00 95.88 85 ALA A N 1
ATOM 685 C CA . ALA A 1 85 ? 12.465 14.535 -31.603 1.00 95.88 85 ALA A CA 1
ATOM 686 C C . ALA A 1 85 ? 11.096 14.890 -30.973 1.00 95.88 85 ALA A C 1
ATOM 688 O O . ALA A 1 85 ? 10.073 14.278 -31.302 1.00 95.88 85 ALA A O 1
ATOM 689 N N . GLY A 1 86 ? 11.076 15.771 -29.970 1.00 94.38 86 GLY A N 1
ATOM 690 C CA . GLY A 1 86 ? 9.849 16.330 -29.396 1.00 94.38 86 GLY A CA 1
ATOM 691 C C . GLY A 1 86 ? 9.447 17.590 -30.161 1.00 94.38 86 GLY A C 1
ATOM 692 O O . GLY A 1 86 ? 10.326 18.351 -30.537 1.00 94.38 86 GLY A O 1
ATOM 693 N N . ASN A 1 87 ? 8.146 17.822 -30.370 1.00 84.31 87 ASN A N 1
ATOM 694 C CA . ASN A 1 87 ? 7.646 18.873 -31.278 1.00 84.31 87 ASN A CA 1
ATOM 695 C C . ASN A 1 87 ? 8.073 20.314 -30.923 1.00 84.31 87 ASN A C 1
ATOM 697 O O . ASN A 1 87 ? 7.923 21.190 -31.761 1.00 84.31 87 ASN A O 1
ATOM 701 N N . GLU A 1 88 ? 8.614 20.557 -29.728 1.00 91.94 88 GLU A N 1
ATOM 702 C CA . GLU A 1 88 ? 9.057 21.879 -29.250 1.00 91.94 88 GLU A CA 1
ATOM 703 C C . GLU A 1 88 ? 10.320 21.769 -28.369 1.00 91.94 88 GLU A C 1
ATOM 705 O O . GLU A 1 88 ? 10.609 22.637 -27.551 1.00 91.94 88 GLU A O 1
ATOM 710 N N . CYS A 1 89 ? 11.054 20.653 -28.452 1.00 94.75 89 CYS A N 1
ATOM 711 C CA . CYS A 1 89 ? 12.168 20.381 -27.547 1.00 94.75 89 CYS A CA 1
ATOM 712 C C . CYS A 1 89 ? 13.501 20.419 -28.293 1.00 94.75 89 CYS A C 1
ATOM 714 O O . CYS A 1 89 ? 13.829 19.494 -29.030 1.00 94.75 89 CYS A O 1
ATOM 716 N N . GLU A 1 90 ? 14.304 21.445 -28.029 1.00 95.88 90 GLU A N 1
ATOM 717 C CA . GLU A 1 90 ? 15.637 21.619 -28.625 1.00 95.88 90 GLU A CA 1
ATOM 718 C C . GLU A 1 90 ? 16.760 20.957 -27.803 1.00 95.88 90 GLU A C 1
ATOM 720 O O . GLU A 1 90 ? 17.945 21.106 -28.100 1.00 95.88 90 GLU A O 1
ATOM 725 N N . ASN A 1 91 ? 16.412 20.189 -26.764 1.00 96.69 91 ASN A N 1
ATOM 726 C CA . ASN A 1 91 ? 17.398 19.577 -25.877 1.00 96.69 91 ASN A CA 1
ATOM 727 C C . ASN A 1 91 ? 18.321 18.613 -26.641 1.00 96.69 91 ASN A C 1
ATOM 729 O O . ASN A 1 91 ? 17.869 17.668 -27.298 1.00 96.69 91 ASN A O 1
ATOM 733 N N . VAL A 1 92 ? 19.631 18.812 -26.484 1.00 96.75 92 VAL A N 1
ATOM 734 C CA . VAL A 1 92 ? 20.663 17.936 -27.045 1.00 96.75 92 VAL A CA 1
ATOM 735 C C . VAL A 1 92 ? 20.883 16.741 -26.119 1.00 96.75 92 VAL A C 1
ATOM 737 O O . VAL A 1 92 ? 21.298 16.872 -24.970 1.00 96.75 92 VAL A O 1
ATOM 740 N N . ILE A 1 93 ? 20.634 15.543 -26.636 1.00 96.06 93 ILE A N 1
ATOM 741 C CA . ILE A 1 93 ? 20.802 14.278 -25.927 1.00 96.06 93 ILE A CA 1
ATOM 742 C C . ILE A 1 93 ? 22.224 13.774 -26.165 1.00 96.06 93 ILE A C 1
ATOM 744 O O . ILE A 1 93 ? 22.572 13.355 -27.272 1.00 96.06 93 ILE A O 1
ATOM 748 N N . VAL A 1 94 ? 23.041 13.774 -25.111 1.00 96.00 94 VAL A N 1
ATOM 749 C CA . VAL A 1 94 ? 24.408 13.239 -25.145 1.00 96.00 94 VAL A CA 1
ATOM 750 C C . VAL A 1 94 ? 24.413 11.810 -24.604 1.00 96.00 94 VAL A C 1
ATOM 752 O O . VAL A 1 94 ? 24.323 11.581 -23.399 1.00 96.00 94 VAL A O 1
ATOM 755 N N . GLN A 1 95 ? 24.558 10.822 -25.487 1.00 92.44 95 GLN A N 1
ATOM 756 C CA . GLN A 1 95 ? 24.593 9.408 -25.119 1.00 92.44 95 GLN A CA 1
ATOM 757 C C . GLN A 1 95 ? 26.030 8.872 -25.130 1.00 92.44 95 GLN A C 1
ATOM 759 O O . GLN A 1 95 ? 26.742 8.963 -26.133 1.00 92.44 95 GLN A O 1
ATOM 764 N N . LYS A 1 96 ? 26.448 8.256 -24.018 1.00 92.62 96 LYS A N 1
ATOM 765 C CA . LYS A 1 96 ? 27.753 7.591 -23.882 1.00 92.62 96 LYS A CA 1
ATOM 766 C C . LYS A 1 96 ? 27.569 6.072 -23.908 1.00 92.62 96 LYS A C 1
ATOM 768 O O . LYS A 1 96 ? 26.793 5.530 -23.128 1.00 92.62 96 LYS A O 1
ATOM 773 N N . GLY A 1 97 ? 28.337 5.370 -24.742 1.00 86.88 97 GLY A N 1
ATOM 774 C CA . GLY A 1 97 ? 28.447 3.906 -24.687 1.00 86.88 97 GLY A CA 1
ATOM 775 C C . GLY A 1 97 ? 27.631 3.141 -25.733 1.00 86.88 97 GLY A C 1
ATOM 776 O O . GLY A 1 97 ? 27.284 3.662 -26.791 1.00 86.88 97 GLY A O 1
ATOM 777 N N . LYS A 1 98 ? 27.405 1.847 -25.472 1.00 83.38 98 LYS A N 1
ATOM 778 C CA . LYS A 1 98 ? 26.721 0.928 -26.394 1.00 83.38 98 LYS A CA 1
ATOM 779 C C . LYS A 1 98 ? 25.234 0.869 -26.047 1.00 83.38 98 LYS A C 1
ATOM 781 O O . LYS A 1 98 ? 24.886 0.471 -24.943 1.00 83.38 98 LYS A O 1
ATOM 786 N N . GLY A 1 99 ? 24.371 1.233 -26.989 1.00 87.69 99 GLY A N 1
ATOM 787 C CA . GLY A 1 99 ? 22.921 1.192 -26.819 1.00 87.69 99 GLY A CA 1
ATOM 788 C C . GLY A 1 99 ? 22.184 1.615 -28.087 1.00 87.69 99 GLY A C 1
ATOM 789 O O . GLY A 1 99 ? 22.805 2.037 -29.069 1.00 87.69 99 GLY A O 1
ATOM 790 N N . ARG A 1 100 ? 20.853 1.485 -28.061 1.00 93.12 100 ARG A N 1
ATOM 791 C CA . ARG A 1 100 ? 19.977 2.072 -29.084 1.00 93.12 100 ARG A CA 1
ATOM 792 C C . ARG A 1 100 ? 20.040 3.596 -28.982 1.00 93.12 100 ARG A C 1
ATOM 794 O O . ARG A 1 100 ? 20.186 4.126 -27.882 1.00 93.12 100 ARG A O 1
ATOM 801 N N . THR A 1 101 ? 19.947 4.268 -30.123 1.00 94.38 101 THR A N 1
ATOM 802 C CA . THR A 1 101 ? 19.924 5.730 -30.204 1.00 94.38 101 THR A CA 1
ATOM 803 C C . THR A 1 101 ? 18.668 6.254 -29.514 1.00 94.38 101 THR A C 1
ATOM 805 O O . THR A 1 101 ? 17.558 5.887 -29.897 1.00 94.38 101 THR A O 1
ATOM 808 N N . ILE A 1 102 ? 18.841 7.075 -28.479 1.00 94.62 102 ILE A N 1
ATOM 809 C CA . ILE A 1 102 ? 17.721 7.722 -27.789 1.00 94.62 102 ILE A CA 1
ATOM 810 C C . ILE A 1 102 ? 17.237 8.885 -28.659 1.00 94.62 102 ILE A C 1
ATOM 812 O O . ILE A 1 102 ? 18.017 9.778 -28.980 1.00 94.62 102 ILE A O 1
ATOM 816 N N . THR A 1 103 ? 15.962 8.860 -29.046 1.00 96.62 103 THR A N 1
ATOM 817 C CA . THR A 1 103 ? 15.360 9.861 -29.942 1.00 96.62 103 THR A CA 1
ATOM 818 C C . THR A 1 103 ? 14.676 11.007 -29.204 1.00 96.62 103 THR A C 1
ATOM 820 O O . THR A 1 103 ? 14.488 12.069 -29.780 1.00 96.62 103 THR A O 1
ATOM 823 N N . ARG A 1 104 ? 14.278 10.815 -27.942 1.00 96.88 104 ARG A N 1
ATOM 824 C CA . ARG A 1 104 ? 13.554 11.812 -27.139 1.00 96.88 104 ARG A CA 1
ATOM 825 C C . ARG A 1 104 ? 14.190 11.959 -25.765 1.00 96.88 104 ARG A C 1
ATOM 827 O O . ARG A 1 104 ? 14.563 10.945 -25.173 1.00 96.88 104 ARG A O 1
ATOM 834 N N . CYS A 1 105 ? 14.279 13.192 -25.270 1.00 96.69 105 CYS A N 1
ATOM 835 C CA . CYS A 1 105 ? 14.722 13.493 -23.911 1.00 96.69 105 CYS A CA 1
ATOM 836 C C . CYS A 1 105 ? 13.751 12.898 -22.877 1.00 96.69 105 CYS A C 1
ATOM 838 O O . CYS A 1 105 ? 12.638 12.485 -23.222 1.00 96.69 105 CYS A O 1
ATOM 840 N N . GLU A 1 106 ? 14.174 12.837 -21.616 1.00 95.62 106 GLU A N 1
ATOM 841 C CA . GLU A 1 106 ? 13.392 12.215 -20.541 1.00 95.62 106 GLU A CA 1
ATOM 842 C C . GLU A 1 106 ? 12.019 12.880 -20.373 1.00 95.62 106 GLU A C 1
ATOM 844 O O . GLU A 1 106 ? 11.006 12.180 -20.362 1.00 95.62 106 GLU A O 1
ATOM 849 N N . ASP A 1 107 ? 11.957 14.212 -20.396 1.00 96.06 107 ASP A N 1
ATOM 850 C CA . ASP A 1 107 ? 10.704 14.964 -20.247 1.00 96.06 107 ASP A CA 1
ATOM 851 C C . ASP A 1 107 ? 9.710 14.660 -21.377 1.00 96.06 107 ASP A C 1
ATOM 853 O O . ASP A 1 107 ? 8.550 14.308 -21.142 1.00 96.06 107 ASP A O 1
ATOM 857 N N . CYS A 1 108 ? 10.179 14.686 -22.630 1.00 97.00 108 CYS A N 1
ATOM 858 C CA . CYS A 1 108 ? 9.354 14.342 -23.789 1.00 97.00 108 CYS A CA 1
ATOM 859 C C . CYS A 1 108 ? 8.887 12.879 -23.756 1.00 97.00 108 CYS A C 1
ATOM 861 O O . CYS A 1 108 ? 7.780 12.571 -24.206 1.00 97.00 108 CYS A O 1
ATOM 863 N N . GLN A 1 109 ? 9.703 11.959 -23.228 1.00 95.62 109 GLN A N 1
ATOM 864 C CA . GLN A 1 109 ? 9.292 10.567 -23.041 1.00 95.62 109 GLN A CA 1
ATOM 865 C C . GLN A 1 109 ? 8.210 10.424 -21.972 1.00 95.62 109 GLN A C 1
ATOM 867 O O . GLN A 1 109 ? 7.295 9.619 -22.158 1.00 95.62 109 GLN A O 1
ATOM 872 N N . VAL A 1 110 ? 8.285 11.185 -20.877 1.00 96.19 110 VAL A N 1
ATOM 873 C CA . VAL A 1 110 ? 7.253 11.188 -19.831 1.00 96.19 110 VAL A CA 1
ATOM 874 C C . VAL A 1 110 ? 5.923 11.665 -20.408 1.00 96.19 110 VAL A C 1
ATOM 876 O O . VAL A 1 110 ? 4.922 10.963 -20.261 1.00 96.19 110 VAL A O 1
ATOM 879 N N . ILE A 1 111 ? 5.920 12.782 -21.143 1.00 96.31 111 ILE A N 1
ATOM 880 C CA . ILE A 1 111 ? 4.713 13.324 -21.788 1.00 96.31 111 ILE A CA 1
ATOM 881 C C . ILE A 1 111 ? 4.124 12.312 -22.776 1.00 96.31 111 ILE A C 1
ATOM 883 O O . ILE A 1 111 ? 2.928 12.018 -22.736 1.00 96.31 111 ILE A O 1
ATOM 887 N N . LEU A 1 112 ? 4.954 11.727 -23.646 1.00 95.94 112 LEU A N 1
ATOM 888 C CA . LEU A 1 112 ? 4.503 10.714 -24.600 1.00 95.94 112 LEU A CA 1
ATOM 889 C C . LEU A 1 112 ? 3.899 9.500 -23.886 1.00 95.94 112 LEU A C 1
ATOM 891 O O . LEU A 1 112 ? 2.833 9.029 -24.274 1.00 95.94 112 LEU A O 1
ATOM 895 N N . ARG A 1 113 ? 4.560 9.002 -22.836 1.00 97.12 113 ARG A N 1
ATOM 896 C CA . ARG A 1 113 ? 4.085 7.855 -22.057 1.00 97.12 113 ARG A CA 1
ATOM 897 C C . ARG A 1 113 ? 2.756 8.166 -21.376 1.00 97.12 113 ARG A C 1
ATOM 899 O O . ARG A 1 113 ? 1.882 7.307 -21.355 1.00 97.12 113 ARG A O 1
ATOM 906 N N . GLN A 1 114 ? 2.580 9.374 -20.842 1.00 96.56 114 GLN A N 1
ATOM 907 C CA . GLN A 1 114 ? 1.307 9.817 -20.271 1.00 96.56 114 GLN A CA 1
ATOM 908 C C . GLN A 1 114 ? 0.197 9.841 -21.328 1.00 96.56 114 GLN A C 1
ATOM 910 O O . GLN A 1 114 ? -0.864 9.270 -21.077 1.00 96.56 114 GLN A O 1
ATOM 915 N N . LYS A 1 115 ? 0.456 10.401 -22.519 1.00 96.94 115 LYS A N 1
ATOM 916 C CA . LYS A 1 115 ? -0.496 10.405 -23.647 1.00 96.94 115 LYS A CA 1
ATOM 917 C C . LYS A 1 115 ? -0.867 8.987 -24.086 1.00 96.94 115 LYS A C 1
ATOM 919 O O . LYS A 1 115 ? -2.043 8.641 -24.100 1.00 96.94 115 LYS A O 1
ATOM 924 N N . GLN A 1 116 ? 0.125 8.133 -24.336 1.00 96.88 116 GLN A N 1
ATOM 925 C CA . GLN A 1 116 ? -0.091 6.735 -24.724 1.00 96.88 116 GLN A CA 1
ATOM 926 C C . GLN A 1 116 ? -0.857 5.950 -23.654 1.00 96.88 116 GLN A C 1
ATOM 928 O O . GLN A 1 116 ? -1.753 5.177 -23.979 1.00 96.88 116 GLN A O 1
ATOM 933 N N . ASN A 1 117 ? -0.548 6.162 -22.372 1.00 96.31 117 ASN A N 1
ATOM 934 C CA . ASN A 1 117 ? -1.277 5.532 -21.274 1.00 96.31 117 ASN A CA 1
ATOM 935 C C . ASN A 1 117 ? -2.720 6.037 -21.178 1.00 96.31 117 ASN A C 1
ATOM 937 O O . ASN A 1 117 ? -3.607 5.243 -20.873 1.00 96.31 117 ASN A O 1
ATOM 941 N N . ALA A 1 118 ? -2.967 7.327 -21.413 1.00 95.81 118 ALA A N 1
ATOM 942 C CA . ALA A 1 118 ? -4.312 7.894 -21.439 1.00 95.81 118 ALA A CA 1
ATOM 943 C C . ALA A 1 118 ? -5.132 7.314 -22.601 1.00 95.81 118 ALA A C 1
ATOM 945 O O . ALA A 1 118 ? -6.234 6.821 -22.373 1.00 95.81 118 ALA A O 1
ATOM 946 N N . GLU A 1 119 ? -4.566 7.265 -23.808 1.00 96.81 119 GLU A N 1
ATOM 947 C CA . GLU A 1 119 ? -5.187 6.630 -24.977 1.00 96.81 119 GLU A CA 1
ATOM 948 C C . GLU A 1 119 ? -5.444 5.139 -24.753 1.00 96.81 119 GLU A C 1
ATOM 950 O O . GLU A 1 119 ? -6.524 4.635 -25.053 1.00 96.81 119 GLU A O 1
ATOM 955 N N . TYR A 1 120 ? -4.469 4.417 -24.197 1.00 96.06 120 TYR A N 1
ATOM 956 C CA . TYR A 1 120 ? -4.616 3.002 -23.875 1.00 96.06 120 TYR A CA 1
ATOM 957 C C . TYR A 1 120 ? -5.718 2.777 -22.839 1.00 96.06 120 TYR A C 1
ATOM 959 O O . TYR A 1 120 ? -6.541 1.876 -23.002 1.00 96.06 120 TYR A O 1
ATOM 967 N N . ARG A 1 121 ? -5.776 3.604 -21.786 1.00 90.75 121 ARG A N 1
ATOM 968 C CA . ARG A 1 121 ? -6.859 3.558 -20.797 1.00 90.75 121 ARG A CA 1
ATOM 969 C C . ARG A 1 121 ? -8.200 3.837 -21.460 1.00 90.75 121 ARG A C 1
ATOM 971 O O . ARG A 1 121 ? -9.110 3.060 -21.229 1.00 90.75 121 ARG A O 1
ATOM 978 N N . ALA A 1 122 ? -8.309 4.854 -22.312 1.00 91.50 122 ALA A N 1
ATOM 979 C CA . ALA A 1 122 ? -9.543 5.156 -23.036 1.00 91.50 122 ALA A CA 1
ATOM 980 C C . ALA A 1 122 ? -9.995 3.982 -23.923 1.00 91.50 122 ALA A C 1
ATOM 982 O O . ALA A 1 122 ? -11.157 3.598 -23.880 1.00 91.50 122 ALA A O 1
ATOM 983 N N . LYS A 1 123 ? -9.068 3.352 -24.658 1.00 94.56 123 LYS A N 1
ATOM 984 C CA . LYS A 1 123 ? -9.357 2.204 -25.538 1.00 94.56 123 LYS A CA 1
ATOM 985 C C . LYS A 1 123 ? -9.724 0.927 -24.780 1.00 94.56 123 LYS A C 1
ATOM 987 O O . LYS A 1 123 ? -10.534 0.144 -25.256 1.00 94.56 123 LYS A O 1
ATOM 992 N N . THR A 1 124 ? -9.100 0.681 -23.630 1.00 89.88 124 THR A N 1
ATOM 993 C CA . THR A 1 124 ? -9.259 -0.579 -22.875 1.00 89.88 124 THR A CA 1
ATOM 994 C C . THR A 1 124 ? -10.194 -0.468 -21.672 1.00 89.88 124 THR A C 1
ATOM 996 O O . THR A 1 124 ? -10.390 -1.450 -20.942 1.00 89.88 124 THR A O 1
ATOM 999 N N . PHE A 1 125 ? -10.761 0.713 -21.419 1.00 85.69 125 PHE A N 1
ATOM 1000 C CA . PHE A 1 125 ? -11.722 0.910 -20.345 1.00 85.69 125 PHE A CA 1
ATOM 1001 C C . PHE A 1 125 ? -13.046 0.238 -20.708 1.00 85.69 125 PHE A C 1
ATOM 1003 O O . PHE A 1 125 ? -13.895 0.799 -21.387 1.00 85.69 125 PHE A O 1
ATOM 1010 N N . VAL A 1 126 ? -13.216 -0.985 -20.216 1.00 83.12 126 VAL A N 1
ATOM 1011 C CA . VAL A 1 126 ? -14.506 -1.667 -20.180 1.00 83.12 126 VAL A CA 1
ATOM 1012 C C . VAL A 1 126 ? -15.118 -1.387 -18.806 1.00 83.12 126 VAL A C 1
ATOM 1014 O O . VAL A 1 126 ? -14.509 -1.785 -17.799 1.00 83.12 126 VAL A O 1
ATOM 1017 N N . PRO A 1 127 ? -16.270 -0.693 -18.718 1.00 81.25 127 PRO A N 1
ATOM 1018 C CA . PRO A 1 127 ? -16.959 -0.498 -17.452 1.00 81.25 127 PRO A CA 1
ATOM 1019 C C . PRO A 1 127 ? -17.476 -1.855 -16.969 1.00 81.25 127 PRO A C 1
ATOM 1021 O O . PRO A 1 127 ? -18.519 -2.336 -17.396 1.00 81.25 127 PRO A O 1
ATOM 1024 N N . LEU A 1 128 ? -16.715 -2.504 -16.086 1.00 85.94 128 LEU A N 1
ATOM 1025 C CA . LEU A 1 128 ? -17.167 -3.729 -15.441 1.00 85.94 128 LEU A CA 1
ATOM 1026 C C . LEU A 1 128 ? -18.129 -3.342 -14.320 1.00 85.94 128 LEU A C 1
ATOM 1028 O O . LEU A 1 128 ? -17.714 -2.707 -13.347 1.00 85.94 128 LEU A O 1
ATOM 1032 N N . GLN A 1 129 ? -19.395 -3.716 -14.465 1.00 89.81 129 GLN A N 1
ATOM 1033 C CA . GLN A 1 129 ? -20.347 -3.711 -13.364 1.00 89.81 129 GLN A CA 1
ATOM 1034 C C . GLN A 1 129 ? -20.170 -5.014 -12.594 1.00 89.81 129 GLN A C 1
ATOM 1036 O O . GLN A 1 129 ? -20.239 -6.102 -13.166 1.00 89.81 129 GLN A O 1
ATOM 1041 N N . ARG A 1 130 ? -19.874 -4.906 -11.301 1.00 89.69 130 ARG A N 1
ATOM 1042 C CA . ARG A 1 130 ? -19.738 -6.064 -10.418 1.00 89.69 130 ARG A CA 1
ATOM 1043 C C . ARG A 1 130 ? -20.782 -5.956 -9.319 1.00 89.69 130 ARG A C 1
ATOM 1045 O O . ARG A 1 130 ? -20.912 -4.904 -8.692 1.00 89.69 130 ARG A O 1
ATOM 1052 N N . VAL A 1 131 ? -21.497 -7.052 -9.101 1.00 92.38 131 VAL A N 1
ATOM 1053 C CA . VAL A 1 131 ? -22.443 -7.214 -7.996 1.00 92.38 131 VAL A CA 1
ATOM 1054 C C . VAL A 1 131 ? -21.837 -8.218 -7.028 1.00 92.38 131 VAL A C 1
ATOM 1056 O O . VAL A 1 131 ? -21.348 -9.266 -7.447 1.00 92.38 131 VAL A O 1
ATOM 1059 N N . GLY A 1 132 ? -21.822 -7.878 -5.743 1.00 94.62 132 GLY A N 1
ATOM 1060 C CA . GLY A 1 132 ? -21.317 -8.740 -4.680 1.00 94.62 132 GLY A CA 1
ATOM 1061 C C . GLY A 1 132 ? -22.319 -8.840 -3.540 1.00 94.62 132 GLY A C 1
ATOM 1062 O O . GLY A 1 132 ? -23.186 -7.981 -3.389 1.00 94.62 132 GLY A O 1
ATOM 1063 N N . ALA A 1 133 ? -22.178 -9.880 -2.726 1.00 97.50 133 ALA A N 1
ATOM 1064 C CA . ALA A 1 133 ? -22.919 -10.043 -1.484 1.00 97.50 133 ALA A CA 1
ATOM 1065 C C . ALA A 1 133 ? -21.964 -9.950 -0.288 1.00 97.50 133 ALA A C 1
ATOM 1067 O O . ALA A 1 133 ? -20.780 -10.284 -0.387 1.00 97.50 133 ALA A O 1
ATOM 1068 N N . CYS A 1 134 ? -22.471 -9.471 0.846 1.00 97.94 134 CYS A N 1
ATOM 1069 C CA . CYS A 1 134 ? -21.729 -9.442 2.100 1.00 97.94 134 CYS A CA 1
ATOM 1070 C C . CYS A 1 134 ? -21.415 -1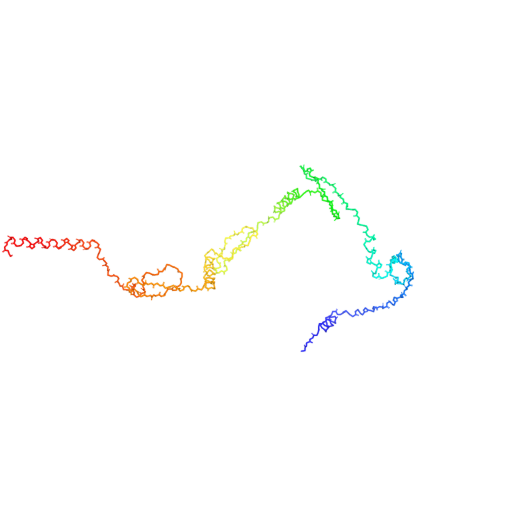0.868 2.574 1.00 97.94 134 CYS A C 1
ATOM 1072 O O . CYS A 1 134 ? -22.334 -11.657 2.740 1.00 97.94 134 CYS A O 1
ATOM 1074 N N . ILE A 1 135 ? -20.156 -11.173 2.894 1.00 98.12 135 ILE A N 1
ATOM 1075 C CA . ILE A 1 135 ? -19.756 -12.512 3.373 1.00 98.12 135 ILE A CA 1
ATOM 1076 C C . ILE A 1 135 ? -20.453 -12.906 4.690 1.00 98.12 135 ILE A C 1
ATOM 1078 O O . ILE A 1 135 ? -20.713 -14.081 4.916 1.00 98.12 135 ILE A O 1
ATOM 1082 N N . ASP A 1 136 ? -20.749 -11.939 5.565 1.00 97.88 136 ASP A N 1
ATOM 1083 C CA . ASP A 1 136 ? -21.244 -12.233 6.919 1.00 97.88 136 ASP A CA 1
ATOM 1084 C C . ASP A 1 136 ? -22.777 -12.349 6.997 1.00 97.88 136 ASP A C 1
ATOM 1086 O O . ASP A 1 136 ? -23.299 -13.049 7.858 1.00 97.88 136 ASP A O 1
ATOM 1090 N N . CYS A 1 137 ? -23.512 -11.624 6.149 1.00 97.69 137 CYS A N 1
ATOM 1091 C CA . CYS A 1 137 ? -24.980 -11.566 6.212 1.00 97.69 137 CYS A CA 1
ATOM 1092 C C . CYS A 1 137 ? -25.676 -11.741 4.859 1.00 97.69 137 CYS A C 1
ATOM 1094 O O . CYS A 1 137 ? -26.892 -11.601 4.788 1.00 97.69 137 CYS A O 1
ATOM 1096 N N . ASN A 1 138 ? -24.925 -12.007 3.787 1.00 97.31 138 ASN A N 1
ATOM 1097 C CA . ASN A 1 138 ? -25.411 -12.194 2.417 1.00 97.31 138 ASN A CA 1
ATOM 1098 C C . ASN A 1 138 ? -26.277 -11.059 1.845 1.00 97.31 138 ASN A C 1
ATOM 1100 O O . ASN A 1 138 ? -26.869 -11.227 0.782 1.00 97.31 138 ASN A O 1
ATOM 1104 N N . CYS A 1 139 ? -26.331 -9.881 2.480 1.00 97.38 139 CYS A N 1
ATOM 1105 C CA . CYS A 1 139 ? -27.031 -8.744 1.894 1.00 97.38 139 CYS A CA 1
ATOM 1106 C C . CYS A 1 139 ? -26.325 -8.270 0.615 1.00 97.38 139 CYS A C 1
ATOM 1108 O O . CYS A 1 139 ? -25.091 -8.302 0.512 1.00 97.38 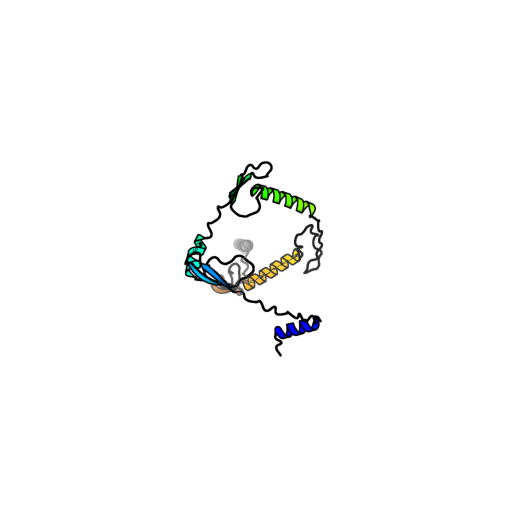139 CYS A O 1
ATOM 1110 N N . GLN A 1 140 ? -27.119 -7.839 -0.363 1.00 97.06 140 GLN A N 1
ATOM 1111 C CA . GLN A 1 140 ? -26.610 -7.346 -1.635 1.00 97.06 140 GLN A CA 1
ATOM 1112 C C . GLN A 1 140 ? -25.860 -6.028 -1.416 1.00 97.06 140 GLN A C 1
ATOM 1114 O O . GLN A 1 140 ? -26.359 -5.112 -0.763 1.00 97.06 140 GLN A O 1
ATOM 1119 N N . LEU A 1 141 ? -24.635 -5.947 -1.931 1.00 96.12 141 LEU A N 1
ATOM 1120 C CA . LEU A 1 141 ? -23.815 -4.742 -1.874 1.00 96.12 141 LEU A CA 1
ATOM 1121 C C . LEU A 1 141 ? -24.093 -3.855 -3.091 1.00 96.12 141 LEU A C 1
ATOM 1123 O O . LEU A 1 141 ? -24.507 -4.336 -4.146 1.00 96.12 141 LEU A O 1
ATOM 1127 N N . GLU A 1 142 ? -23.826 -2.558 -2.937 1.00 93.50 142 GLU A N 1
ATOM 1128 C CA . GLU A 1 142 ? -23.920 -1.575 -4.018 1.00 93.50 142 GLU A CA 1
ATOM 1129 C C . GLU A 1 142 ? -23.122 -2.028 -5.246 1.00 93.50 142 GLU A C 1
ATOM 1131 O O . GLU A 1 142 ? -21.982 -2.498 -5.138 1.00 93.50 142 GLU A O 1
ATOM 1136 N N . THR A 1 143 ? -23.712 -1.855 -6.429 1.00 92.94 143 THR A N 1
ATOM 1137 C CA . THR A 1 143 ? -23.041 -2.151 -7.691 1.00 92.94 143 THR A CA 1
ATOM 1138 C C . THR A 1 143 ? -21.869 -1.201 -7.878 1.00 92.94 143 THR A C 1
ATOM 1140 O O . THR A 1 143 ? -22.052 0.012 -7.987 1.00 92.94 143 THR A O 1
ATOM 1143 N N . MET A 1 144 ? -20.656 -1.742 -7.939 1.00 89.75 144 MET A N 1
ATOM 1144 C CA . MET A 1 144 ? -19.470 -0.938 -8.208 1.00 89.75 144 MET A CA 1
ATOM 1145 C C . MET A 1 144 ? -19.133 -0.981 -9.694 1.00 89.75 144 MET A C 1
ATOM 1147 O O . MET A 1 144 ? -19.000 -2.054 -10.288 1.00 89.75 144 MET A O 1
ATOM 1151 N N . THR A 1 145 ? -18.940 0.198 -10.279 1.00 89.94 145 THR A N 1
ATOM 1152 C CA . THR A 1 145 ? -18.395 0.357 -11.628 1.00 89.94 145 THR A CA 1
ATOM 1153 C C . THR A 1 145 ? -16.874 0.467 -11.563 1.00 89.94 145 THR A C 1
ATOM 1155 O O . THR A 1 145 ? -16.337 1.341 -10.881 1.00 89.94 145 THR A O 1
ATOM 1158 N N . GLY A 1 146 ? -16.163 -0.390 -12.296 1.00 85.88 146 GLY A N 1
ATOM 1159 C CA . GLY A 1 146 ? -14.716 -0.273 -12.505 1.00 85.88 146 GLY A CA 1
ATOM 1160 C C . GLY A 1 146 ? -13.897 -1.492 -12.069 1.00 85.88 146 GLY A C 1
ATOM 1161 O O . GLY A 1 146 ? -14.415 -2.563 -11.762 1.00 85.88 146 GLY A O 1
ATOM 1162 N N . ARG A 1 147 ? -12.564 -1.341 -12.079 1.00 83.25 147 ARG A N 1
ATOM 1163 C CA . ARG A 1 147 ? -11.611 -2.444 -11.825 1.00 83.25 147 ARG A CA 1
ATOM 1164 C C . ARG A 1 147 ? -11.221 -2.626 -10.351 1.00 83.25 147 ARG A C 1
ATOM 1166 O O . ARG A 1 147 ? -10.483 -3.562 -10.045 1.00 83.25 147 ARG A O 1
ATOM 1173 N N . GLY A 1 148 ? -11.702 -1.762 -9.453 1.00 87.31 148 GLY A N 1
ATOM 1174 C CA . GLY A 1 148 ? -11.396 -1.810 -8.019 1.00 87.31 148 GLY A CA 1
ATOM 1175 C C . GLY A 1 148 ? -11.808 -3.127 -7.347 1.00 87.31 148 GLY A C 1
ATOM 1176 O O . GLY A 1 148 ? -12.650 -3.870 -7.856 1.00 87.31 148 GLY A O 1
ATOM 1177 N N . LYS A 1 149 ? -11.198 -3.435 -6.195 1.00 91.62 149 LYS A N 1
ATOM 1178 C CA . LYS A 1 149 ? -11.611 -4.581 -5.369 1.00 91.62 149 LYS A CA 1
ATOM 1179 C C . LYS A 1 149 ? -13.006 -4.301 -4.802 1.00 91.62 149 LYS A C 1
ATOM 1181 O O . LYS A 1 149 ? -13.215 -3.235 -4.229 1.00 91.62 149 LYS A O 1
ATOM 1186 N N . MET A 1 150 ? -13.940 -5.241 -4.961 1.00 93.06 150 MET A N 1
ATOM 1187 C CA . MET A 1 150 ? -15.261 -5.115 -4.340 1.00 93.06 150 MET A CA 1
ATOM 1188 C C . MET A 1 150 ? -15.144 -5.169 -2.818 1.00 93.06 150 MET A C 1
ATOM 1190 O O . MET A 1 150 ? -14.294 -5.880 -2.273 1.00 93.06 150 MET A O 1
ATOM 1194 N N . LYS A 1 151 ? -16.021 -4.430 -2.132 1.00 95.12 151 LYS A N 1
ATOM 1195 C CA . LYS A 1 151 ? -16.197 -4.576 -0.686 1.00 95.12 151 LYS A CA 1
ATOM 1196 C C . LYS A 1 151 ? -16.659 -6.008 -0.403 1.00 95.12 151 LYS A C 1
ATOM 1198 O O . LYS A 1 151 ? -17.531 -6.522 -1.089 1.00 95.12 151 LYS A O 1
ATOM 1203 N N . LEU A 1 152 ? -16.061 -6.644 0.600 1.00 97.31 152 LEU A N 1
ATOM 1204 C CA . LEU A 1 152 ? -16.410 -8.013 0.999 1.00 97.31 152 LEU A CA 1
ATOM 1205 C C . LEU A 1 152 ? -17.551 -8.056 2.025 1.00 97.31 152 LEU A C 1
ATOM 1207 O O . LEU A 1 152 ? -18.166 -9.095 2.239 1.00 97.31 152 LEU A O 1
ATOM 1211 N N . ARG A 1 153 ? -17.804 -6.940 2.713 1.00 98.06 153 ARG A N 1
ATOM 1212 C CA . ARG A 1 153 ? -18.788 -6.831 3.793 1.00 98.06 153 ARG A CA 1
ATOM 1213 C C . ARG A 1 153 ? -19.597 -5.553 3.630 1.00 98.06 153 ARG A C 1
ATOM 1215 O O . ARG A 1 153 ? -19.079 -4.558 3.121 1.00 98.06 153 ARG A O 1
ATOM 1222 N N . CYS A 1 154 ? -20.844 -5.575 4.090 1.00 97.56 154 CYS A N 1
ATOM 1223 C CA . CYS A 1 154 ? -21.654 -4.368 4.209 1.00 97.56 154 CYS A CA 1
ATOM 1224 C C . CYS A 1 154 ? -21.106 -3.457 5.314 1.00 97.56 154 CYS A C 1
ATOM 1226 O O . CYS A 1 154 ? -20.288 -3.876 6.138 1.00 97.56 154 CYS A O 1
ATOM 1228 N N . VAL A 1 155 ? -21.570 -2.208 5.351 1.00 97.00 155 VAL A N 1
ATOM 1229 C CA . VAL A 1 155 ? -21.070 -1.189 6.289 1.00 97.00 155 VAL A CA 1
ATOM 1230 C C . VAL A 1 155 ? -21.232 -1.632 7.748 1.00 97.00 155 VAL A C 1
ATOM 1232 O O . VAL A 1 155 ? -20.323 -1.445 8.557 1.00 97.00 155 VAL A O 1
ATOM 1235 N N . GLU A 1 156 ? -22.352 -2.265 8.091 1.00 98.06 156 GLU A N 1
ATOM 1236 C CA . GLU A 1 156 ? -22.617 -2.734 9.454 1.00 98.06 156 GLU A CA 1
ATOM 1237 C C . GLU A 1 156 ? -21.704 -3.892 9.862 1.00 98.06 156 GLU A C 1
ATOM 1239 O O . GLU A 1 156 ? -21.061 -3.843 10.915 1.00 98.06 156 GLU A O 1
ATOM 1244 N N . CYS A 1 157 ? -21.590 -4.917 9.013 1.00 98.19 157 CYS A N 1
ATOM 1245 C CA . CYS A 1 157 ? -20.711 -6.058 9.261 1.00 98.19 157 CYS A CA 1
ATOM 1246 C C . CYS A 1 157 ? -19.237 -5.638 9.282 1.00 98.19 157 CYS A C 1
ATOM 1248 O O . CYS A 1 157 ? -18.470 -6.116 10.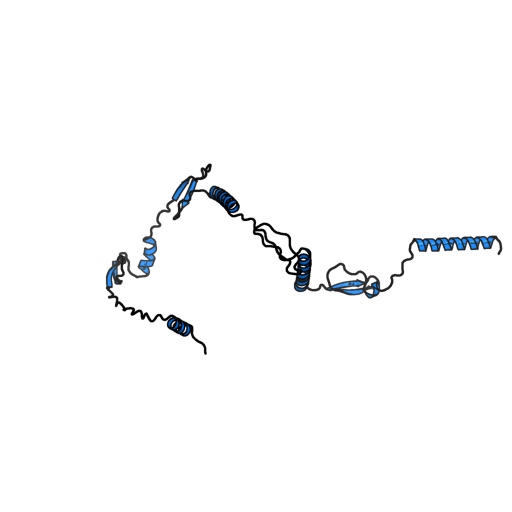118 1.00 98.19 157 CYS A O 1
ATOM 1250 N N . GLN A 1 158 ? -18.838 -4.676 8.445 1.00 97.69 158 GLN A N 1
ATOM 1251 C CA . GLN A 1 158 ? -17.494 -4.105 8.472 1.00 97.69 158 GLN A CA 1
ATOM 1252 C C . GLN A 1 158 ? -17.208 -3.373 9.791 1.00 97.69 158 GLN A C 1
ATOM 1254 O O . GLN A 1 158 ? -16.152 -3.598 10.383 1.00 97.69 158 GLN A O 1
ATOM 1259 N N . LYS A 1 159 ? -18.147 -2.560 10.300 1.00 98.12 159 LYS A N 1
ATOM 1260 C CA . LYS A 1 159 ? -18.020 -1.909 11.619 1.00 98.12 159 LYS A CA 1
ATOM 1261 C C . LYS A 1 159 ? -17.881 -2.940 12.742 1.00 98.12 159 LYS A C 1
ATOM 1263 O O . LYS A 1 159 ? -16.987 -2.811 13.579 1.00 98.12 159 LYS A O 1
ATOM 1268 N N . LYS A 1 160 ? -18.707 -3.994 12.734 1.00 98.12 160 LYS A N 1
ATOM 1269 C CA . LYS A 1 160 ? -18.618 -5.101 13.706 1.00 98.12 160 LYS A CA 1
ATOM 1270 C C . LYS A 1 160 ? -17.259 -5.802 13.636 1.00 98.12 160 LYS A C 1
ATOM 1272 O O . LYS A 1 160 ? -16.649 -6.048 14.676 1.00 98.12 160 LYS A O 1
ATOM 1277 N N . ASN A 1 161 ? -16.755 -6.060 12.429 1.00 98.00 161 ASN A N 1
ATOM 1278 C CA . ASN A 1 161 ? -15.449 -6.679 12.219 1.00 98.00 161 ASN A CA 1
ATOM 1279 C C . ASN A 1 161 ? -14.300 -5.803 12.723 1.00 98.00 161 ASN A C 1
ATOM 1281 O O . ASN A 1 161 ? -13.439 -6.281 13.451 1.00 98.00 161 ASN A O 1
ATOM 1285 N N . HIS A 1 162 ? -14.307 -4.510 12.389 1.00 97.94 162 HIS A N 1
ATOM 1286 C CA . HIS A 1 162 ? -13.302 -3.568 12.881 1.00 97.94 162 HIS A CA 1
ATOM 1287 C C . HIS A 1 162 ? -13.318 -3.498 14.413 1.00 97.94 162 HIS A C 1
ATOM 1289 O O . HIS A 1 162 ? -12.260 -3.540 15.032 1.00 97.94 162 HIS A O 1
ATOM 1295 N N . ALA A 1 163 ? -14.499 -3.478 15.039 1.00 97.44 163 ALA A N 1
ATOM 1296 C CA . ALA A 1 163 ? -14.622 -3.512 16.495 1.00 97.44 163 ALA A CA 1
ATOM 1297 C C . ALA A 1 163 ? -14.139 -4.838 17.110 1.00 97.44 163 ALA A C 1
ATOM 1299 O O . ALA A 1 163 ? -13.649 -4.844 18.240 1.00 97.44 163 ALA A O 1
ATOM 1300 N N . LYS A 1 164 ? -14.288 -5.966 16.405 1.00 97.94 164 LYS A N 1
ATOM 1301 C CA . LYS A 1 164 ? -13.750 -7.267 16.830 1.00 97.94 164 LYS A CA 1
ATOM 1302 C C . LYS A 1 164 ? -12.220 -7.276 16.757 1.00 97.94 164 LYS A C 1
ATOM 1304 O O . LYS A 1 164 ? -11.583 -7.521 17.774 1.00 97.94 164 LYS A O 1
ATOM 1309 N N . ILE A 1 165 ? -11.649 -6.899 15.611 1.00 97.88 165 ILE A N 1
ATOM 1310 C CA . ILE A 1 165 ? -10.195 -6.808 15.402 1.00 97.88 165 ILE A CA 1
ATOM 1311 C C . ILE A 1 165 ? -9.564 -5.827 16.396 1.00 97.88 165 ILE A C 1
ATOM 1313 O O . ILE A 1 165 ? -8.528 -6.122 16.982 1.00 97.88 165 ILE A O 1
ATOM 1317 N N . ALA A 1 166 ? -10.197 -4.676 16.639 1.00 96.31 166 ALA A N 1
ATOM 1318 C CA . ALA A 1 166 ? -9.714 -3.702 17.612 1.00 96.31 166 ALA A CA 1
ATOM 1319 C C . ALA A 1 166 ? -9.708 -4.268 19.042 1.00 96.31 166 ALA A C 1
ATOM 1321 O O . ALA A 1 166 ? -8.748 -4.044 19.775 1.00 96.31 166 ALA A O 1
ATOM 1322 N N . ARG A 1 167 ? -10.740 -5.031 19.434 1.00 94.38 167 ARG A N 1
ATOM 1323 C CA . ARG A 1 167 ? 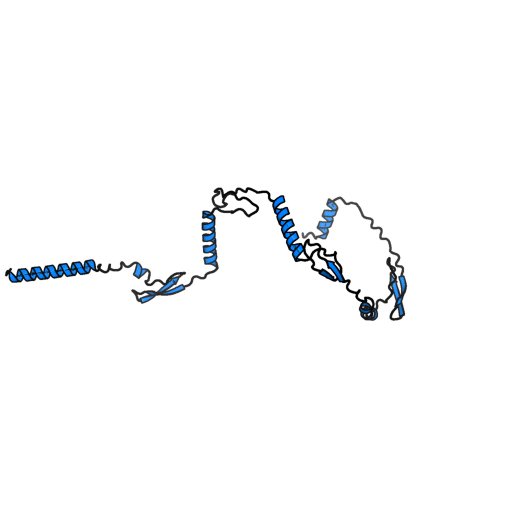-10.791 -5.712 20.739 1.00 94.38 167 ARG A CA 1
ATOM 1324 C C . ARG A 1 167 ? -9.716 -6.790 20.871 1.00 94.38 167 ARG A C 1
ATOM 1326 O O . ARG A 1 167 ? -9.052 -6.851 21.901 1.00 94.38 167 ARG A O 1
ATOM 1333 N N . GLU A 1 168 ? -9.524 -7.607 19.839 1.00 96.44 168 GLU A N 1
ATOM 1334 C CA . GLU A 1 168 ? -8.489 -8.648 19.809 1.00 96.44 168 GLU A CA 1
ATOM 1335 C C . GLU A 1 168 ? -7.084 -8.037 19.869 1.00 96.44 168 GLU A C 1
ATOM 1337 O O . GLU A 1 168 ? -6.302 -8.396 20.744 1.00 96.44 168 GLU A O 1
ATOM 1342 N N . SER A 1 169 ? -6.812 -7.030 19.035 1.00 96.19 169 SER A N 1
ATOM 1343 C CA . SER A 1 169 ? -5.571 -6.246 19.059 1.00 96.19 169 SER A CA 1
ATOM 1344 C C . SER A 1 169 ? -5.326 -5.600 20.423 1.00 96.19 169 SER A C 1
ATOM 1346 O O . SER A 1 169 ? -4.208 -5.625 20.934 1.00 96.19 169 SER A O 1
ATOM 1348 N N . ALA A 1 170 ? -6.362 -5.042 21.055 1.00 90.69 170 ALA A N 1
ATOM 1349 C CA . ALA A 1 170 ? -6.216 -4.438 22.371 1.00 90.69 170 ALA A CA 1
ATOM 1350 C C . ALA A 1 170 ? -5.859 -5.477 23.444 1.00 90.69 170 ALA A C 1
ATOM 1352 O O . ALA A 1 170 ? -5.041 -5.190 24.314 1.00 90.69 170 ALA A O 1
ATOM 1353 N N . LYS A 1 171 ? -6.432 -6.684 23.358 1.00 90.12 171 LYS A N 1
ATOM 1354 C CA . LYS A 1 171 ? -6.134 -7.796 24.266 1.00 90.12 171 LYS A CA 1
ATOM 1355 C C . LYS A 1 171 ? -4.704 -8.316 24.094 1.00 90.12 171 LYS A C 1
ATOM 1357 O O . LYS A 1 171 ? -4.083 -8.679 25.086 1.00 90.12 171 LYS A O 1
ATOM 1362 N N . THR A 1 172 ? -4.183 -8.358 22.866 1.00 94.12 172 THR A N 1
ATOM 1363 C CA . THR A 1 172 ? -2.819 -8.848 22.600 1.00 94.12 172 THR A CA 1
ATOM 1364 C C . THR A 1 172 ? -1.750 -7.803 22.898 1.00 94.12 172 THR A C 1
ATOM 1366 O O . THR A 1 172 ? -0.702 -8.137 23.440 1.00 94.12 172 THR A O 1
ATOM 1369 N N . ASN A 1 173 ? -1.997 -6.540 22.546 1.00 93.19 173 ASN A N 1
ATOM 1370 C CA . ASN A 1 173 ? -0.965 -5.501 22.559 1.00 93.19 173 ASN A CA 1
ATOM 1371 C C . ASN A 1 173 ? -0.883 -4.728 23.878 1.00 93.19 173 ASN A C 1
ATOM 1373 O O . ASN A 1 173 ? 0.136 -4.092 24.146 1.00 93.19 173 ASN A O 1
ATOM 1377 N N . TYR A 1 174 ? -1.929 -4.750 24.708 1.00 85.88 174 TYR A N 1
ATOM 1378 C CA . TYR A 1 174 ? -1.943 -3.998 25.958 1.00 85.88 174 TYR A CA 1
ATOM 1379 C C . TYR A 1 174 ? -2.047 -4.922 27.163 1.00 85.88 174 TYR A C 1
ATOM 1381 O O . TYR A 1 174 ? -3.031 -5.637 27.341 1.00 85.88 174 TYR A O 1
ATOM 1389 N N . LYS A 1 175 ? -1.046 -4.839 28.042 1.00 87.06 175 LYS A N 1
ATOM 1390 C CA . LYS A 1 175 ? -1.138 -5.419 29.382 1.00 87.06 175 LYS A CA 1
ATOM 1391 C C . LYS A 1 175 ? -2.193 -4.650 30.193 1.00 87.06 175 LYS A C 1
ATOM 1393 O O . LYS A 1 175 ? -2.281 -3.423 30.042 1.00 87.06 175 LYS A O 1
ATOM 1398 N N . PRO A 1 176 ? -2.990 -5.327 31.038 1.00 87.81 176 PRO A N 1
ATOM 1399 C CA . PRO A 1 176 ? -3.887 -4.643 31.958 1.00 87.81 176 PRO A CA 1
ATOM 1400 C C . PRO A 1 176 ? -3.062 -3.709 32.848 1.00 87.81 176 PRO A C 1
ATOM 1402 O O . PRO A 1 176 ? -2.086 -4.120 33.470 1.00 87.81 176 PRO A O 1
ATOM 1405 N N . VAL A 1 177 ? -3.417 -2.423 32.850 1.00 90.31 177 VAL A N 1
ATOM 1406 C CA . VAL A 1 177 ? -2.787 -1.432 33.724 1.00 90.31 177 VAL A CA 1
ATOM 1407 C C . VAL A 1 177 ? -3.552 -1.458 35.037 1.00 90.31 177 VAL A C 1
ATOM 1409 O O . VAL A 1 177 ? -4.728 -1.089 35.062 1.00 90.31 177 VAL A O 1
ATOM 1412 N N . VAL A 1 178 ? -2.887 -1.901 36.099 1.00 94.62 178 VAL A N 1
ATOM 1413 C CA . VAL A 1 178 ? -3.400 -1.835 37.469 1.00 94.62 178 VAL A CA 1
ATOM 1414 C C . VAL A 1 178 ? -2.990 -0.487 38.052 1.00 94.62 178 VAL A C 1
ATOM 1416 O O . VAL A 1 178 ? -1.817 -0.114 37.994 1.00 94.62 178 VAL A O 1
ATOM 1419 N N . ARG A 1 179 ? -3.954 0.285 38.556 1.00 94.38 179 ARG A N 1
ATOM 1420 C CA . ARG A 1 179 ? -3.707 1.592 39.179 1.00 94.38 179 ARG A CA 1
ATOM 1421 C C . ARG A 1 179 ? -4.298 1.618 40.576 1.00 94.38 179 ARG A C 1
ATOM 1423 O O . ARG A 1 179 ? -5.436 1.199 40.762 1.00 94.38 179 ARG A O 1
ATOM 1430 N N . LYS A 1 180 ? -3.540 2.141 41.534 1.00 97.12 180 LYS A N 1
ATOM 1431 C CA . LYS A 1 180 ? -4.005 2.331 42.909 1.00 97.12 180 LYS A CA 1
ATOM 1432 C C . LYS A 1 180 ? -4.753 3.658 43.034 1.00 97.12 180 LYS A C 1
ATOM 1434 O O . LYS A 1 180 ? -4.353 4.646 42.418 1.00 97.12 180 LYS A O 1
ATOM 1439 N N . PHE A 1 181 ? -5.838 3.675 43.800 1.00 97.19 181 PHE A N 1
ATOM 1440 C CA . PHE A 1 181 ? -6.570 4.888 44.167 1.00 97.19 181 PHE A CA 1
ATOM 1441 C C . PHE A 1 181 ? -7.026 4.817 45.623 1.00 97.19 181 PHE A C 1
ATOM 1443 O O . PHE A 1 181 ? -7.308 3.737 46.138 1.00 97.19 181 PHE A O 1
ATOM 1450 N N . THR A 1 182 ? -7.127 5.970 46.275 1.00 97.56 182 THR A N 1
ATOM 1451 C CA . THR A 1 182 ? -7.679 6.100 47.624 1.00 97.56 182 THR A CA 1
ATOM 1452 C C . THR A 1 182 ? -9.156 6.476 47.544 1.00 97.56 182 THR A C 1
ATOM 1454 O O . THR A 1 182 ? -9.551 7.391 46.818 1.00 97.56 182 THR A O 1
ATOM 1457 N N . CYS A 1 183 ? -10.011 5.743 48.257 1.00 97.25 183 CYS A N 1
ATOM 1458 C CA . CYS A 1 183 ? -11.438 6.047 48.306 1.00 97.25 183 CYS A CA 1
ATOM 1459 C C . CYS A 1 183 ? -11.687 7.313 49.134 1.00 97.25 183 CYS A C 1
ATOM 1461 O O . CYS A 1 183 ? -11.296 7.374 50.292 1.00 97.25 183 CYS A O 1
ATOM 1463 N N . ARG A 1 184 ? -12.433 8.288 48.603 1.00 95.94 184 ARG A N 1
ATOM 1464 C CA . ARG A 1 184 ? -12.738 9.537 49.328 1.00 95.94 184 ARG A CA 1
ATOM 1465 C C . ARG A 1 184 ? -13.587 9.346 50.596 1.00 95.94 184 ARG A C 1
ATOM 1467 O O . ARG A 1 184 ? -13.573 10.214 51.454 1.00 95.94 184 ARG A O 1
ATOM 1474 N N . LEU A 1 185 ? -14.368 8.266 50.689 1.00 94.38 185 LEU A N 1
ATOM 1475 C CA . LEU A 1 185 ? -15.296 8.046 51.809 1.00 94.38 185 LEU A CA 1
ATOM 1476 C C . LEU A 1 185 ? -14.723 7.161 52.919 1.00 94.38 185 LEU A C 1
ATOM 1478 O O . LEU A 1 185 ? -15.059 7.365 54.077 1.00 94.38 185 LEU A O 1
ATOM 1482 N N . CYS A 1 186 ? -13.914 6.157 52.578 1.00 95.94 186 CYS A N 1
ATOM 1483 C CA . CYS A 1 186 ? -13.336 5.239 53.564 1.00 95.94 186 CYS A CA 1
ATOM 1484 C C . CYS A 1 186 ? -11.812 5.330 53.675 1.00 95.94 186 CYS A C 1
ATOM 1486 O O . CYS A 1 186 ? -11.242 4.594 54.472 1.00 95.94 186 CYS A O 1
ATOM 1488 N N . GLU A 1 187 ? -11.169 6.162 52.851 1.00 96.31 187 GLU A N 1
ATOM 1489 C CA . GLU A 1 187 ? -9.722 6.439 52.828 1.00 96.31 187 GLU A CA 1
ATOM 1490 C C . GLU A 1 187 ? -8.816 5.223 52.571 1.00 96.31 187 GLU A C 1
ATOM 1492 O O . GLU A 1 187 ? -7.595 5.340 52.545 1.00 96.31 187 GLU A O 1
ATOM 1497 N N . LYS A 1 188 ? -9.398 4.053 52.291 1.00 97.38 188 LYS A N 1
ATOM 1498 C CA . LYS A 1 188 ? -8.656 2.836 51.949 1.00 97.38 188 LYS A CA 1
ATOM 1499 C C . LYS A 1 188 ? -8.120 2.890 50.520 1.00 97.38 188 LYS A C 1
ATOM 1501 O O . LYS A 1 188 ? -8.768 3.430 49.616 1.00 97.38 188 LYS A O 1
ATOM 1506 N N . GLU A 1 189 ? -6.951 2.287 50.323 1.00 97.56 189 GLU A N 1
ATOM 1507 C CA . GLU A 1 189 ? -6.370 2.053 49.002 1.00 97.56 189 GLU A CA 1
ATOM 1508 C C . GLU A 1 189 ? -7.048 0.868 48.311 1.00 97.56 189 GLU A C 1
ATOM 1510 O O . GLU A 1 189 ? -7.254 -0.193 48.899 1.00 97.56 189 GLU A O 1
ATOM 1515 N N . HIS A 1 190 ? -7.377 1.049 47.037 1.00 97.44 190 HIS A N 1
ATOM 1516 C CA . HIS A 1 190 ? -7.970 0.031 46.183 1.00 97.44 190 HIS A CA 1
ATOM 1517 C C . HIS A 1 190 ? -7.255 -0.014 44.834 1.00 97.44 190 HIS A C 1
ATOM 1519 O O . HIS A 1 190 ? -6.676 0.975 44.380 1.00 97.44 190 HIS A O 1
ATOM 1525 N N . GLU A 1 191 ? -7.339 -1.160 44.165 1.00 96.94 191 GLU A N 1
ATOM 1526 C CA . GLU A 1 191 ? -6.797 -1.349 42.824 1.00 96.94 191 GLU A CA 1
ATOM 1527 C C . GLU A 1 191 ? -7.907 -1.261 41.775 1.00 96.94 191 GLU A C 1
ATOM 1529 O O . GLU A 1 191 ? -9.006 -1.794 41.935 1.00 96.94 191 GLU A O 1
ATOM 1534 N N . GLN A 1 192 ? -7.624 -0.548 40.689 1.00 94.88 192 GLN A N 1
ATOM 1535 C CA . GLN A 1 192 ? -8.481 -0.449 39.520 1.00 94.88 192 GLN A CA 1
ATOM 1536 C C . GLN A 1 192 ? -7.735 -0.995 38.307 1.00 94.88 192 GLN A C 1
ATOM 1538 O O . GLN A 1 192 ? -6.728 -0.431 37.869 1.00 94.88 192 GLN A O 1
ATOM 1543 N N . GLU A 1 193 ? -8.279 -2.060 37.727 1.00 93.00 193 GLU A N 1
ATOM 1544 C CA . GLU A 1 193 ? -7.808 -2.606 36.461 1.00 93.00 193 GLU A CA 1
ATOM 1545 C C . GLU A 1 193 ? -8.446 -1.875 35.271 1.00 93.00 193 GLU A C 1
ATOM 1547 O O . GLU A 1 193 ? -9.648 -1.594 35.244 1.00 93.00 193 GLU A O 1
ATOM 1552 N N . GLY A 1 194 ? -7.638 -1.581 34.250 1.00 86.81 194 GLY A N 1
ATOM 1553 C CA . GLY A 1 194 ? -8.114 -1.120 32.944 1.00 86.81 194 GLY A CA 1
ATOM 1554 C C . GLY A 1 194 ? -7.851 0.356 32.641 1.00 86.81 194 GLY A C 1
ATOM 1555 O O . GLY A 1 194 ? -7.175 1.076 33.377 1.00 86.81 194 GLY A O 1
ATOM 1556 N N . ARG A 1 195 ? -8.359 0.817 31.490 1.00 77.75 195 ARG A N 1
ATOM 1557 C CA . ARG A 1 195 ? -8.209 2.197 30.988 1.00 77.75 195 ARG A CA 1
ATOM 1558 C C . ARG A 1 195 ? -9.418 3.048 31.378 1.00 77.75 195 ARG A C 1
ATOM 1560 O O . ARG A 1 195 ? -10.538 2.558 31.396 1.00 77.75 195 ARG A O 1
ATOM 1567 N N . GLY A 1 196 ? -9.187 4.326 31.677 1.00 87.38 196 GLY A N 1
ATOM 1568 C CA . GLY A 1 196 ? -10.232 5.260 32.115 1.00 87.38 196 GLY A CA 1
ATOM 1569 C C . GLY A 1 196 ? -9.771 6.192 33.234 1.00 87.38 196 GLY A C 1
ATOM 1570 O O . GLY A 1 196 ? -8.619 6.112 33.673 1.00 87.38 196 GLY A O 1
ATOM 1571 N N . LYS A 1 197 ? -10.665 7.074 33.689 1.00 93.00 197 LYS A N 1
ATOM 1572 C CA . LYS A 1 197 ? -10.437 7.916 34.873 1.00 93.00 197 LYS A CA 1
ATOM 1573 C C . LYS A 1 197 ? -10.385 7.035 36.131 1.00 93.00 197 LYS A C 1
ATOM 1575 O O . LYS A 1 197 ? -11.079 6.016 36.194 1.00 93.00 197 LYS A O 1
ATOM 1580 N N . LEU A 1 198 ? -9.540 7.408 37.093 1.00 95.62 198 LEU A N 1
ATOM 1581 C CA . LEU A 1 198 ? -9.502 6.751 38.401 1.00 95.62 198 LEU A CA 1
ATOM 1582 C C . LEU A 1 198 ? -10.844 6.965 39.102 1.00 95.62 198 LEU A C 1
ATOM 1584 O O . LEU A 1 198 ? -11.406 8.063 39.052 1.00 95.62 198 LEU A O 1
ATOM 1588 N N . ARG A 1 199 ? -11.378 5.910 39.714 1.00 93.62 199 ARG A N 1
ATOM 1589 C CA . ARG A 1 199 ? -12.569 6.009 40.556 1.00 93.62 199 ARG A CA 1
ATOM 1590 C C . ARG A 1 199 ? -12.252 6.878 41.773 1.00 93.62 199 ARG A C 1
ATOM 1592 O O . ARG A 1 199 ? -11.152 6.837 42.304 1.00 93.62 199 ARG A O 1
ATOM 1599 N N . VAL A 1 200 ? -13.236 7.659 42.210 1.00 95.88 200 VAL A N 1
ATOM 1600 C CA . VAL A 1 200 ? -13.128 8.493 43.424 1.00 95.88 200 VAL A CA 1
ATOM 1601 C C . VAL A 1 200 ? -13.605 7.726 44.664 1.00 95.88 200 VAL A C 1
ATOM 1603 O O . VAL A 1 200 ? -13.225 8.035 45.790 1.00 95.88 200 VAL A O 1
ATOM 1606 N N . GLN A 1 201 ? -14.451 6.715 44.466 1.00 95.44 201 GLN A N 1
ATOM 1607 C CA . GLN A 1 201 ? -15.068 5.920 45.524 1.00 95.44 201 GLN A CA 1
ATOM 1608 C C . GLN A 1 201 ? -14.898 4.427 45.225 1.00 95.44 201 GLN A C 1
ATOM 1610 O O . GLN A 1 201 ? -14.929 4.013 44.061 1.00 95.44 201 GLN A O 1
ATOM 1615 N N . CYS A 1 202 ? -14.709 3.619 46.270 1.00 94.62 202 CYS A N 1
ATOM 1616 C CA . CYS A 1 202 ? -14.692 2.164 46.146 1.00 94.62 202 CYS A CA 1
ATOM 1617 C C . CYS A 1 202 ? -16.099 1.612 45.882 1.00 94.62 202 CYS A C 1
ATOM 1619 O O . CYS A 1 202 ? -17.099 2.286 46.133 1.00 94.62 202 CYS A O 1
ATOM 1621 N N . THR A 1 203 ? -16.179 0.385 45.365 1.00 93.50 203 THR A N 1
ATOM 1622 C CA . THR A 1 203 ? -17.445 -0.277 45.000 1.00 93.50 203 THR A CA 1
ATOM 1623 C C . THR A 1 203 ? -18.436 -0.312 46.159 1.00 93.50 203 THR A C 1
ATOM 1625 O O . THR A 1 203 ? -19.615 -0.020 45.972 1.00 93.50 203 THR A O 1
ATOM 1628 N N . ASP A 1 204 ? -17.936 -0.570 47.364 1.00 94.44 204 ASP A N 1
ATOM 1629 C CA . ASP A 1 204 ? -18.752 -0.701 48.569 1.00 94.44 204 ASP A CA 1
ATOM 1630 C C . ASP A 1 204 ? -19.336 0.656 48.973 1.00 94.44 204 ASP A C 1
ATOM 1632 O O . ASP A 1 204 ? -20.514 0.769 49.302 1.00 94.44 204 ASP A O 1
ATOM 1636 N N . CYS A 1 205 ? -18.535 1.719 48.876 1.00 92.19 205 CYS A N 1
ATOM 1637 C CA . CYS A 1 205 ? -18.971 3.086 49.143 1.00 92.19 205 CYS A CA 1
ATOM 1638 C C . CYS A 1 205 ? -19.955 3.621 48.094 1.00 92.19 205 CYS A C 1
ATOM 1640 O O . CYS A 1 205 ? -20.833 4.392 48.461 1.00 92.19 205 CYS A O 1
ATOM 1642 N N . VAL A 1 206 ? -19.845 3.201 46.829 1.00 91.88 206 VAL A N 1
ATOM 1643 C CA . VAL A 1 206 ? -20.800 3.573 45.765 1.00 91.88 206 VAL A CA 1
ATOM 1644 C C . VAL A 1 206 ? -22.158 2.901 45.971 1.00 91.88 206 VAL A C 1
ATOM 1646 O O . VAL A 1 206 ? -23.188 3.508 45.699 1.00 91.88 206 VAL A O 1
ATOM 1649 N N . SER A 1 207 ? -22.174 1.654 46.452 1.00 88.38 207 SER A N 1
ATOM 1650 C CA . SER A 1 207 ? -23.427 0.933 46.719 1.00 88.38 207 SER A CA 1
ATOM 1651 C C . SER A 1 207 ? -24.197 1.459 47.931 1.00 88.38 207 SER A C 1
ATOM 1653 O O . SER A 1 207 ? -25.396 1.203 48.051 1.00 88.38 207 SER A O 1
ATOM 1655 N N . LYS A 1 208 ? -23.538 2.209 48.826 1.00 85.19 208 LYS A N 1
ATOM 1656 C CA . LYS A 1 208 ? -24.224 2.848 49.946 1.00 85.19 208 LYS A CA 1
ATOM 1657 C C . LYS A 1 208 ? -25.078 3.984 49.389 1.00 85.19 208 LYS A C 1
ATOM 1659 O O . LYS A 1 208 ? -24.529 4.854 48.712 1.00 85.19 208 LYS A O 1
ATOM 1664 N N . PRO A 1 209 ? -26.394 4.011 49.666 1.00 76.88 209 PRO A N 1
ATOM 1665 C CA . PRO A 1 209 ? -27.213 5.146 49.286 1.00 76.88 209 PRO A CA 1
ATOM 1666 C C . PRO A 1 209 ? -26.599 6.372 49.953 1.00 76.88 209 PRO A C 1
ATOM 1668 O O . PRO A 1 209 ? -26.564 6.467 51.181 1.00 76.88 209 PRO A O 1
ATOM 1671 N N . THR A 1 210 ? -26.051 7.288 49.155 1.00 69.50 210 THR A N 1
ATOM 1672 C CA . THR A 1 210 ? -25.618 8.574 49.689 1.00 69.50 210 THR A CA 1
ATOM 1673 C C . THR A 1 210 ? -26.848 9.191 50.340 1.00 69.50 210 THR A C 1
ATOM 1675 O O . THR A 1 210 ? -27.888 9.244 49.665 1.00 69.50 210 THR A O 1
ATOM 1678 N N . PRO A 1 211 ? -26.783 9.611 51.618 1.00 66.12 211 PRO A N 1
ATOM 1679 C CA . PRO A 1 211 ? -27.891 10.333 52.215 1.00 66.12 211 PRO A CA 1
ATOM 1680 C C . PRO A 1 211 ? -28.177 11.483 51.263 1.00 66.12 211 PRO A C 1
ATOM 1682 O O . PRO A 1 211 ? -27.263 12.238 50.924 1.00 66.12 211 PRO A O 1
ATOM 1685 N N . LYS A 1 212 ? -29.396 11.525 50.713 1.00 71.38 212 LYS A N 1
ATOM 1686 C CA . LYS A 1 212 ? -29.804 12.625 49.846 1.00 71.38 212 LYS A CA 1
ATOM 1687 C C . LYS A 1 212 ? -29.599 13.864 50.704 1.00 71.38 212 LYS A C 1
ATOM 1689 O O . LYS A 1 212 ? -30.334 14.039 51.672 1.00 71.38 212 LYS A O 1
ATOM 1694 N N . THR A 1 213 ? -28.556 14.644 50.418 1.00 67.06 213 THR A N 1
ATOM 1695 C CA . THR A 1 213 ? -28.393 15.973 51.000 1.00 67.06 213 THR A CA 1
ATOM 1696 C C . THR A 1 213 ? -29.731 16.638 50.774 1.00 67.06 213 THR A C 1
ATOM 1698 O O . THR A 1 213 ? -30.183 16.680 49.620 1.00 67.06 213 THR A O 1
ATOM 1701 N N . LYS A 1 214 ? -30.415 16.995 51.869 1.00 70.12 214 LYS A N 1
ATOM 1702 C CA . LYS A 1 214 ? -31.723 17.635 51.790 1.00 70.12 214 LYS A CA 1
ATOM 1703 C C . LYS A 1 214 ? -31.567 18.745 50.765 1.00 70.12 214 LYS A C 1
ATOM 1705 O O . LYS A 1 214 ? -30.578 19.476 50.786 1.00 70.12 214 LYS A O 1
ATOM 1710 N N . SER A 1 215 ? -32.443 18.763 49.763 1.00 78.75 215 SER A N 1
ATOM 1711 C CA . SER A 1 215 ? -32.327 19.806 48.745 1.00 78.75 215 SER A CA 1
ATOM 1712 C C . SER A 1 215 ? -32.343 21.152 49.468 1.00 78.75 215 SER A C 1
ATOM 1714 O O . SER A 1 215 ? -33.060 21.273 50.460 1.00 78.75 215 SER A O 1
ATOM 1716 N N . ALA A 1 216 ? -31.598 22.152 48.997 1.00 75.38 216 ALA A N 1
ATOM 1717 C CA . ALA A 1 216 ? -31.603 23.470 49.637 1.00 75.38 216 ALA A CA 1
ATOM 1718 C C . ALA A 1 216 ? -33.040 23.995 49.848 1.00 75.38 216 ALA A C 1
ATOM 1720 O O . ALA A 1 216 ? -33.328 24.634 50.846 1.00 75.38 216 ALA A O 1
ATOM 1721 N N . ALA A 1 217 ? -33.972 23.625 48.961 1.00 76.38 217 ALA A N 1
ATOM 1722 C CA . ALA A 1 217 ? -35.398 23.901 49.104 1.00 76.38 217 ALA A CA 1
ATOM 1723 C C . ALA A 1 217 ? -36.063 23.202 50.307 1.00 76.38 217 ALA A C 1
ATOM 1725 O O . ALA A 1 217 ? -36.921 23.796 50.943 1.00 76.38 217 ALA A O 1
ATOM 1726 N N . GLN A 1 218 ? -35.686 21.962 50.629 1.00 79.81 218 GLN A N 1
ATOM 1727 C CA . GLN A 1 218 ? -36.174 21.239 51.810 1.00 79.81 218 GLN A CA 1
ATOM 1728 C C . GLN A 1 218 ? -35.588 21.795 53.105 1.00 79.81 218 GLN A C 1
ATOM 1730 O O . GLN A 1 218 ? -36.324 21.906 54.077 1.00 79.81 218 GLN A O 1
ATOM 1735 N N . GLU A 1 219 ? -34.308 22.175 53.116 1.00 83.50 219 GLU A N 1
ATOM 1736 C CA . GLU A 1 219 ? -33.720 22.865 54.273 1.00 83.50 219 GLU A CA 1
ATOM 1737 C C . GLU A 1 219 ? -34.416 24.210 54.510 1.00 83.50 219 GLU A C 1
ATOM 1739 O O . GLU A 1 219 ? -34.795 24.510 55.636 1.00 83.50 219 GLU A O 1
ATOM 1744 N N . LEU A 1 220 ? -34.691 24.965 53.441 1.00 85.00 220 LEU A N 1
ATOM 1745 C CA . LEU A 1 220 ? -35.377 26.256 53.521 1.00 85.00 220 LEU A CA 1
ATOM 1746 C C . LEU A 1 220 ? -36.858 26.120 53.925 1.00 85.00 220 LEU A C 1
ATOM 1748 O O . LEU A 1 220 ? -37.402 26.980 54.615 1.00 85.00 220 LEU A O 1
ATOM 1752 N N . LEU A 1 221 ? -37.522 25.028 53.530 1.00 84.81 221 LEU A N 1
ATOM 1753 C CA . LEU A 1 221 ? -38.883 24.725 53.982 1.00 84.81 221 LEU A CA 1
ATOM 1754 C C . LEU A 1 221 ? -38.912 24.336 55.462 1.00 84.81 221 LEU A C 1
ATOM 1756 O O . LEU A 1 221 ? -39.827 24.731 56.179 1.00 84.81 221 LEU A O 1
ATOM 1760 N N . GLU A 1 222 ? -37.927 23.558 55.917 1.00 86.88 222 GLU A N 1
ATOM 1761 C CA . GLU A 1 222 ? -37.802 23.181 57.324 1.00 86.88 222 GLU A CA 1
ATOM 1762 C C . GLU A 1 222 ? -37.562 24.418 58.194 1.00 86.88 222 GLU A C 1
ATOM 1764 O O . GLU A 1 222 ? -38.260 24.567 59.198 1.00 86.88 222 GLU A O 1
ATOM 1769 N N . THR A 1 223 ? -36.689 25.345 57.774 1.00 86.75 223 THR A N 1
ATOM 1770 C CA . THR A 1 223 ? -36.461 26.610 58.496 1.00 86.75 223 THR A CA 1
ATOM 1771 C C . THR A 1 223 ? -37.706 27.491 58.524 1.00 86.75 223 THR A C 1
ATOM 1773 O O . THR A 1 223 ? -38.086 27.951 59.595 1.00 86.75 223 THR A O 1
ATOM 1776 N N . LEU A 1 224 ? -38.406 27.659 57.394 1.00 84.75 224 LEU A N 1
ATOM 1777 C CA . LEU A 1 224 ? -39.655 28.433 57.353 1.00 84.75 224 LEU A CA 1
ATOM 1778 C C . LEU A 1 224 ? -40.751 27.804 58.222 1.00 84.75 224 LEU A C 1
ATOM 1780 O O . LEU A 1 224 ? -41.494 28.515 58.894 1.00 84.75 224 LEU A O 1
ATOM 1784 N N . SER A 1 225 ? -40.850 26.470 58.243 1.00 85.69 225 SER A N 1
ATOM 1785 C CA . SER A 1 225 ? -41.818 25.782 59.105 1.00 85.69 225 SER A CA 1
ATOM 1786 C C . SER A 1 225 ? -41.492 25.950 60.590 1.00 85.69 225 SER A C 1
ATOM 1788 O O . SER A 1 225 ? -42.401 25.950 61.418 1.00 85.69 225 SER A O 1
ATOM 1790 N N . GLN A 1 226 ? -40.206 26.085 60.928 1.00 87.81 226 GLN A N 1
ATOM 1791 C CA . GLN A 1 226 ? -39.753 26.299 62.295 1.00 87.81 226 GLN A CA 1
ATOM 1792 C C . GLN A 1 226 ? -40.071 27.729 62.746 1.00 87.81 226 GLN A C 1
ATOM 1794 O O . GLN A 1 226 ? -40.715 27.901 63.773 1.00 87.81 226 GLN A O 1
ATOM 1799 N N . GLU A 1 227 ? -39.764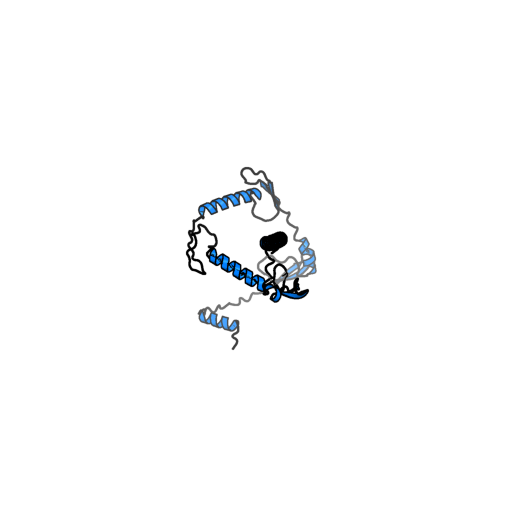 28.734 61.922 1.00 88.19 227 GLU A N 1
ATOM 1800 C CA . GLU A 1 227 ? -40.112 30.137 62.194 1.00 88.19 227 GLU A CA 1
ATOM 1801 C C . GLU A 1 227 ? -41.626 30.342 62.358 1.00 88.19 227 GLU A C 1
ATOM 1803 O O . GLU A 1 227 ? -42.074 31.088 63.227 1.00 88.19 227 GLU A O 1
ATOM 1808 N N . GLN A 1 228 ? -42.438 29.648 61.554 1.00 90.69 228 GLN A N 1
ATOM 1809 C CA . GLN A 1 228 ? -43.896 29.685 61.685 1.00 90.69 228 GLN A CA 1
ATOM 1810 C C . GLN A 1 228 ? -44.385 29.089 63.010 1.00 90.69 228 GLN A C 1
ATOM 1812 O O . GLN A 1 228 ? -45.329 29.618 63.597 1.00 90.69 228 GLN A O 1
ATOM 1817 N N . LYS A 1 229 ? -43.760 28.008 63.494 1.00 86.81 229 LYS A N 1
ATOM 1818 C CA . LY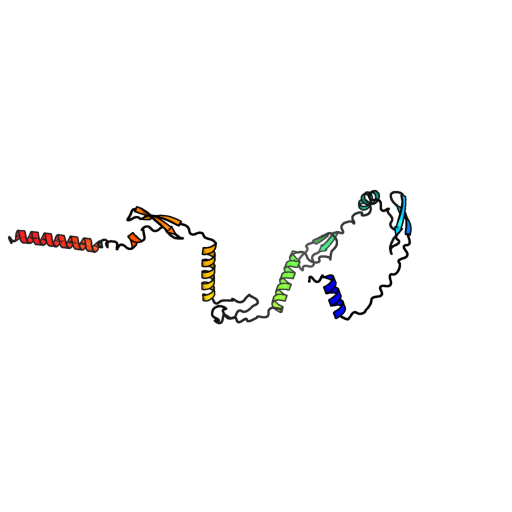S A 1 229 ? -44.085 27.426 64.805 1.00 86.81 229 LYS A CA 1
ATOM 1819 C C . LYS A 1 229 ? -43.696 28.366 65.940 1.00 86.81 229 LYS A C 1
ATOM 1821 O O . LYS A 1 229 ? -44.529 28.618 66.804 1.00 86.81 229 LYS A O 1
ATOM 1826 N N . ASP A 1 230 ? -42.500 28.943 65.879 1.00 90.38 230 ASP A N 1
ATOM 1827 C CA . ASP A 1 230 ? -42.012 29.886 66.888 1.00 90.38 230 ASP A CA 1
ATOM 1828 C C . ASP A 1 230 ? -42.910 31.136 66.961 1.00 90.38 230 ASP A C 1
ATOM 1830 O O . ASP A 1 230 ? -43.241 31.617 68.045 1.00 90.38 230 ASP A O 1
ATOM 1834 N N . ALA A 1 231 ? -43.385 31.628 65.810 1.00 88.38 231 ALA A N 1
ATOM 1835 C CA . ALA A 1 231 ? -44.356 32.716 65.760 1.00 88.38 231 ALA A CA 1
ATOM 1836 C C . ALA A 1 231 ? -45.691 32.326 66.415 1.00 88.38 231 ALA A C 1
ATOM 1838 O O . ALA A 1 231 ? -46.223 33.094 67.214 1.00 88.38 231 ALA A O 1
ATOM 1839 N N . ILE A 1 232 ? -46.235 31.141 66.118 1.00 87.38 232 ILE A N 1
ATOM 1840 C CA . ILE A 1 232 ? -47.489 30.664 66.726 1.00 87.38 232 ILE A CA 1
ATOM 1841 C C . ILE A 1 232 ? -47.352 30.538 68.249 1.00 87.38 232 ILE A C 1
ATOM 1843 O O . ILE A 1 232 ? -48.247 30.978 68.972 1.00 87.38 232 ILE A O 1
ATOM 1847 N N . ASP A 1 233 ? -46.244 29.987 68.743 1.00 87.50 233 ASP A N 1
ATOM 1848 C CA . ASP A 1 233 ? -46.002 29.841 70.182 1.00 87.50 233 ASP A CA 1
ATOM 1849 C C . ASP A 1 233 ? -45.856 31.205 70.875 1.00 87.50 233 ASP A C 1
ATOM 1851 O O . ASP A 1 233 ? -46.432 31.427 71.944 1.00 87.50 233 ASP A O 1
ATOM 1855 N N . MET A 1 234 ? -45.189 32.171 70.233 1.00 92.19 234 MET A N 1
ATOM 1856 C CA . MET A 1 234 ? -45.127 33.550 70.723 1.00 92.19 234 MET A CA 1
ATOM 1857 C C . MET A 1 234 ? -46.526 34.181 70.817 1.00 92.19 234 MET A C 1
ATOM 1859 O O . MET A 1 234 ? -46.852 34.816 71.821 1.00 92.19 234 MET A O 1
ATOM 1863 N N . TRP A 1 235 ? -47.376 33.991 69.806 1.00 89.06 235 TRP A N 1
ATOM 1864 C CA . TRP A 1 235 ? -48.751 34.501 69.815 1.00 89.06 235 TRP A CA 1
ATOM 1865 C C . TRP A 1 235 ? -49.609 33.878 70.923 1.00 89.06 235 TRP A C 1
ATOM 1867 O O . TRP A 1 235 ? -50.329 34.606 71.604 1.00 89.06 235 TRP A O 1
ATOM 1877 N N . LYS A 1 236 ? -49.498 32.565 71.160 1.00 87.12 236 LYS A N 1
ATOM 1878 C CA . LYS A 1 236 ? -50.189 31.893 72.275 1.00 87.12 236 LYS A CA 1
ATOM 1879 C C . LYS A 1 236 ? -49.776 32.463 73.630 1.00 87.12 236 LYS A C 1
ATOM 1881 O O . LYS A 1 236 ? -50.639 32.776 74.444 1.00 87.12 236 LYS A O 1
ATOM 1886 N N . SER A 1 237 ? -48.479 32.723 73.817 1.00 88.81 237 SER A N 1
ATOM 1887 C CA . SER A 1 237 ? -47.965 33.328 75.053 1.00 88.81 237 SER A CA 1
ATOM 1888 C C . SER A 1 237 ? -48.540 34.724 75.334 1.00 88.81 237 SER A C 1
ATOM 1890 O O . SER A 1 237 ? -48.737 35.087 76.491 1.00 88.81 237 SER A O 1
ATOM 1892 N N . MET A 1 238 ? -48.856 35.500 74.288 1.00 87.19 238 MET A N 1
ATOM 1893 C CA . MET A 1 238 ? -49.471 36.826 74.428 1.00 87.19 238 MET A CA 1
ATOM 1894 C C . MET A 1 238 ? -50.972 36.769 74.726 1.00 87.19 238 MET A C 1
ATOM 1896 O O . MET A 1 238 ? -51.503 37.699 75.330 1.00 87.19 238 MET A O 1
ATOM 1900 N N . LEU A 1 239 ? -51.658 35.703 74.307 1.00 86.62 239 LEU A N 1
ATOM 1901 C CA . LEU A 1 239 ? -53.091 35.519 74.549 1.00 86.62 239 LEU A CA 1
ATOM 1902 C C . LEU A 1 239 ? -53.393 34.881 75.916 1.00 86.62 239 LEU A C 1
ATOM 1904 O O . LEU A 1 239 ? -54.551 34.871 76.326 1.00 86.62 239 LEU A O 1
ATOM 1908 N N . GLY A 1 240 ? -52.365 34.432 76.645 1.00 72.31 240 GLY A N 1
ATOM 1909 C CA . GLY A 1 240 ? -52.500 33.915 78.009 1.00 72.31 240 GLY A CA 1
ATOM 1910 C C . GLY A 1 240 ? -53.123 32.520 78.100 1.00 72.31 240 GLY A C 1
ATOM 1911 O O . GLY A 1 240 ? -53.683 32.191 79.146 1.00 72.31 240 GLY A O 1
ATOM 1912 N N . GLU A 1 241 ? -53.035 31.731 77.023 1.00 50.09 241 GLU A N 1
ATOM 1913 C CA . GLU A 1 241 ? -53.291 30.280 77.031 1.00 50.09 241 GLU A CA 1
ATOM 1914 C C . GLU A 1 241 ? -52.044 29.480 77.429 1.00 50.09 241 GLU A C 1
ATOM 1916 O O . GLU A 1 241 ? -50.923 29.868 77.019 1.00 50.09 241 GLU A O 1
#

pLDDT: mean 87.11, std 11.01, range [50.09, 98.19]

Foldseek 3Di:
DDQDPVNVVVVVVVVVPCPVPPPPVPPPPPFDKDWDAAPPPRDIDIDTDDPDDDDNHDPDPVRCVVCVVVVCPPDPWDWDWDAAPAPPGRDIDTDTHDDDDDRHDPVSVVVVVVVVVVVVCVVPDDFDFDWDAAPPPRHTDDTDTDDDDDDNHDPVVVVVVVVVVVVVCCVVVDDWDWDWDAAPPPRDIDIDTDDDDDDNHDPVRVPPPDPPPQPVVNVVVVVVVVVVVVVVVVVCVVVPD

Radius of gyration: 49.46 Å; chains: 1; bounding box: 113×85×112 Å

Sequence (241 aa):
MNITDEDARKMLAKMLGDDSILIVKEKKKKETHKQSTCRICEEEFTYEVKKGKAPTLCQSEECRKTHRRNIRKPKPKVIRTNVCAGNECENVIVQKGKGRTITRCEDCQVILRQKQNAEYRAKTFVPLQRVGACIDCNCQLETMTGRGKMKLRCVECQKKNHAKIARESAKTNYKPVVRKFTCRLCEKEHEQEGRGKLRVQCTDCVSKPTPKTKSAAQELLETLSQEQKDAIDMWKSMLGE

Secondary structure (DSSP, 8-state):
----HHHHHHHHHHHTT---------------EEEEE-TTT--EEEEE--SSPPPSS-S-HHHHHHHHTTS-PPPP--EEEEE--STT---EEEEESSSPPP-S-HHHHHHHHHHHHHHHHHHH----EE--B-TTT-PBPPPEESSSPPPSS-HHHHHHHHHHHHHHHHHHH----EEEEE-TTT--EEEEESSSPPPSS-HHHHHS----PPPHHHHHHHHHHHHHHHHHHHHHHHHT-